Protein AF-A0A269PQ69-F1 (afdb_monomer)

Secondary structure (DSSP, 8-state):
--PPPPPP-GGGSSSHHHHHHHHHHHHHHHHHHHHHHHHTTSS---------HHHHHHHHHHHHHHHHH-------HHHHHHHHHHHHHHHHHHHHHHHHHHHHHHHHHHHHHHTS---HHHHHHHHHHHHHHHHHHHHHHHHHHHHHHHHHH-TT-HHHHHHHHHHHHHHHHHHHHHHHHHHHHHHHHHHHHHHHTTT--HHHHHHHHHHHHHHHHHHHHHHHHHHHHHHHHHHH--

Mean predicted aligned error: 15.69 Å

pLDDT: mean 78.54, std 18.92, range [30.86, 96.62]

Radius of gyration: 33.3 Å; Cα contacts (8 Å, |Δi|>4): 89; chains: 1; bounding box: 89×24×99 Å

Nearest PDB structures (foldseek):
  2d1l-assembly1_A  TM=3.174E-01  e=6.047E+00  Mus musculus
  4mh6-assembly1_A  TM=3.328E-01  e=7.448E+00  Vibrio parahaemolyticus RIMD 2210633
  4nqi-assembly2_C  TM=1.964E-01  e=2.627E+00  Dictyostelium discoideum
  1i4d-assembly1_A  TM=2.313E-01  e=6.711E+00  Homo sapiens
  4wpe-assembly1_A-2  TM=2.572E-01  e=5.740E+00  Saccharomyces cerevisiae S288C

Foldseek 3Di:
DDDDDDDDDPPPPPPVVVVVVVVVVVVVVVVVVVVVVVVVPPDDDDDDDDPPPVVVVVVVVVVVVVVVPPPQPCPPLVVLLVVLVVLLVVLVVVLVVLVVVLVVLVVCLVCCVPPPVHDPLVNVLSVVVSVLSVVLSVVSCVLSVVLVVVCVPCVPCSLVSSLSVLVSLLVNLVSVLVSLVVCVVSLLVSLVVVCVVVVHDSVVVVVVVVVVSVVVNVVSVVVNVVSVVSNVVSVVSD

Structure (mmCIF, N/CA/C/O backbone):
data_AF-A0A269PQ69-F1
#
_entry.id   AF-A0A269PQ69-F1
#
loop_
_atom_site.group_PDB
_atom_site.id
_atom_site.type_symbol
_atom_site.label_atom_id
_atom_site.label_alt_id
_atom_site.label_comp_id
_atom_site.label_asym_id
_atom_site.label_entity_id
_atom_site.label_seq_id
_atom_site.pdbx_PDB_ins_code
_atom_site.Cartn_x
_atom_site.Cartn_y
_atom_site.Cartn_z
_atom_site.occupancy
_atom_site.B_iso_or_equiv
_atom_site.auth_seq_id
_atom_site.auth_comp_id
_atom_site.auth_asym_id
_atom_site.auth_atom_id
_atom_site.pdbx_PDB_model_num
ATOM 1 N N . MET A 1 1 ? 42.158 1.061 56.093 1.00 40.25 1 MET A N 1
ATOM 2 C CA . MET A 1 1 ? 41.401 2.327 56.124 1.00 40.25 1 MET A CA 1
ATOM 3 C C . MET A 1 1 ? 40.531 2.408 54.889 1.00 40.25 1 MET A C 1
ATOM 5 O O . MET A 1 1 ? 41.051 2.628 53.804 1.00 40.25 1 MET A O 1
ATOM 9 N N . ASN A 1 2 ? 39.247 2.119 55.094 1.00 38.69 2 ASN A N 1
ATOM 10 C CA . ASN A 1 2 ? 38.057 2.791 54.561 1.00 38.69 2 ASN A CA 1
ATOM 11 C C . ASN A 1 2 ? 36.980 1.755 54.258 1.00 38.69 2 ASN A C 1
ATOM 13 O O . ASN A 1 2 ? 36.945 1.138 53.198 1.00 38.69 2 ASN A O 1
ATOM 17 N N . GLU A 1 3 ? 36.148 1.563 55.277 1.00 40.69 3 GLU A N 1
ATOM 18 C CA . GLU A 1 3 ? 34.862 0.891 55.211 1.00 40.69 3 GLU A CA 1
ATOM 19 C C . GLU A 1 3 ? 33.934 1.671 54.270 1.00 40.69 3 GLU A C 1
ATOM 21 O O . GLU A 1 3 ? 33.872 2.901 54.321 1.00 40.69 3 GLU A O 1
ATOM 26 N N . LEU A 1 4 ? 33.223 0.951 53.404 1.00 49.38 4 LEU A N 1
ATOM 27 C CA . LEU A 1 4 ? 32.087 1.472 52.648 1.00 49.38 4 LEU A CA 1
ATOM 28 C C . LEU A 1 4 ? 30.799 1.092 53.402 1.00 49.38 4 LEU A C 1
ATOM 30 O O . LEU A 1 4 ? 30.686 -0.058 53.835 1.00 49.38 4 LEU A O 1
ATOM 34 N N . PRO A 1 5 ? 29.841 2.019 53.577 1.00 51.00 5 PRO A N 1
ATOM 35 C CA . PRO A 1 5 ? 28.616 1.773 54.335 1.00 51.00 5 PRO A CA 1
ATOM 36 C C . PRO A 1 5 ? 27.612 0.910 53.544 1.00 51.00 5 PRO A C 1
ATOM 38 O O . PRO A 1 5 ? 27.645 0.912 52.309 1.00 51.00 5 PRO A O 1
ATOM 41 N N . PRO A 1 6 ? 26.699 0.184 54.219 1.00 47.03 6 PRO A N 1
ATOM 42 C CA . PRO A 1 6 ? 25.707 -0.647 53.546 1.00 47.03 6 PRO A CA 1
ATOM 43 C C . PRO A 1 6 ? 24.592 0.191 52.899 1.00 47.03 6 PRO A C 1
ATOM 45 O O . PRO A 1 6 ? 24.133 1.188 53.459 1.00 47.03 6 PRO A O 1
ATOM 48 N N . LEU A 1 7 ? 24.150 -0.256 51.718 1.00 43.69 7 LEU A N 1
ATOM 49 C CA . LEU A 1 7 ? 22.958 0.230 51.022 1.00 43.69 7 LEU A CA 1
ATOM 50 C C . LEU A 1 7 ? 21.715 -0.034 51.885 1.00 43.69 7 LEU A C 1
ATOM 52 O O . LEU A 1 7 ? 21.468 -1.169 52.291 1.00 43.69 7 LEU A O 1
ATOM 56 N N . ASN A 1 8 ? 20.950 1.024 52.138 1.00 39.78 8 ASN A N 1
ATOM 57 C CA . ASN A 1 8 ? 19.674 0.984 52.836 1.00 39.78 8 ASN A CA 1
ATOM 58 C C . ASN A 1 8 ? 18.592 0.365 51.929 1.00 39.78 8 ASN A C 1
ATOM 60 O O . ASN A 1 8 ? 18.579 0.585 50.719 1.00 39.78 8 ASN A O 1
ATOM 64 N N . ASP A 1 9 ? 17.725 -0.437 52.536 1.00 44.25 9 ASP A N 1
ATOM 65 C CA . ASP A 1 9 ? 16.713 -1.289 51.911 1.00 44.25 9 ASP A CA 1
ATOM 66 C C . ASP A 1 9 ? 15.405 -0.496 51.705 1.00 44.25 9 ASP A C 1
ATOM 68 O O . ASP A 1 9 ? 14.668 -0.234 52.656 1.00 44.25 9 ASP A O 1
ATOM 72 N N . ASP A 1 10 ? 15.113 -0.090 50.464 1.00 44.75 10 ASP A N 1
ATOM 73 C CA . ASP A 1 10 ? 13.915 0.692 50.097 1.00 44.75 10 ASP A CA 1
ATOM 74 C C . ASP A 1 10 ? 12.628 -0.161 49.968 1.00 44.75 10 ASP A C 1
ATOM 76 O O . ASP A 1 10 ? 11.599 0.311 49.477 1.00 44.75 10 ASP A O 1
ATOM 80 N N . SER A 1 11 ? 12.615 -1.415 50.437 1.00 45.31 11 SER A N 1
ATOM 81 C CA . SER A 1 11 ? 11.439 -2.297 50.315 1.00 45.31 11 SER A CA 1
ATOM 82 C C . SER A 1 11 ? 10.294 -2.019 51.307 1.00 45.31 11 SER A C 1
ATOM 84 O O . SER A 1 11 ? 9.240 -2.642 51.207 1.00 45.31 11 SER A O 1
ATOM 86 N N . LYS A 1 12 ? 10.428 -1.046 52.224 1.00 44.53 12 LYS A N 1
ATOM 87 C CA . LYS A 1 12 ? 9.394 -0.724 53.236 1.00 44.53 12 LYS A CA 1
ATOM 88 C C . LYS A 1 12 ? 8.469 0.457 52.910 1.00 44.53 12 LYS A C 1
ATOM 90 O O . LYS A 1 12 ? 7.546 0.722 53.673 1.00 44.53 12 LYS A O 1
ATOM 95 N N . ALA A 1 13 ? 8.659 1.156 51.790 1.00 43.03 13 ALA A N 1
ATOM 96 C CA . ALA A 1 13 ? 7.831 2.323 51.448 1.00 43.03 13 ALA A CA 1
ATOM 97 C C . ALA A 1 13 ? 6.567 1.995 50.621 1.00 43.03 13 ALA A C 1
ATOM 99 O O . ALA A 1 13 ? 5.677 2.836 50.509 1.00 43.03 13 ALA A O 1
ATOM 100 N N . SER A 1 14 ? 6.460 0.789 50.049 1.00 43.38 14 SER A N 1
ATOM 101 C CA . SER A 1 14 ? 5.334 0.422 49.171 1.00 43.38 14 SER A CA 1
ATOM 102 C C . SER A 1 14 ? 4.100 -0.114 49.909 1.00 43.38 14 SER A C 1
ATOM 104 O O . SER A 1 14 ? 3.024 -0.142 49.313 1.00 43.38 14 SER A O 1
ATOM 106 N N . ASP A 1 15 ? 4.226 -0.535 51.169 1.00 46.47 15 ASP A N 1
ATOM 107 C CA . ASP A 1 15 ? 3.120 -1.163 51.913 1.00 46.47 15 ASP A CA 1
ATOM 108 C C . ASP A 1 15 ? 2.199 -0.111 52.569 1.00 46.47 15 ASP A C 1
ATOM 110 O O . ASP A 1 15 ? 0.973 -0.172 52.470 1.00 46.47 15 ASP A O 1
ATOM 114 N N . ASN A 1 16 ? 2.784 0.980 53.079 1.00 46.28 16 ASN A N 1
ATOM 115 C CA . ASN A 1 16 ? 2.047 2.059 53.750 1.00 46.28 16 ASN A CA 1
ATOM 116 C C . ASN A 1 16 ? 1.090 2.842 52.834 1.00 46.28 16 ASN A C 1
ATOM 118 O O . ASN A 1 16 ? 0.141 3.453 53.320 1.00 46.28 16 ASN A O 1
ATOM 122 N N . SER A 1 17 ? 1.300 2.855 51.512 1.00 49.59 17 SER A N 1
ATOM 123 C CA . SER A 1 17 ? 0.409 3.591 50.598 1.00 49.59 17 SER A CA 1
ATOM 124 C C . SER A 1 17 ? -0.934 2.885 50.377 1.00 49.59 17 SER A C 1
ATOM 126 O O . SER A 1 17 ? -1.907 3.543 49.992 1.00 49.59 17 SER A O 1
ATOM 128 N N . SER A 1 18 ? -0.984 1.570 50.594 1.00 50.38 18 SER A N 1
ATOM 129 C CA . SER A 1 18 ? -2.195 0.753 50.476 1.00 50.38 18 SER A CA 1
ATOM 130 C C . SER A 1 18 ? -3.045 0.862 51.742 1.00 50.38 18 SER A C 1
ATOM 132 O O . SER A 1 18 ? -4.260 1.032 51.645 1.00 50.38 18 SER A O 1
ATOM 134 N N . GLU A 1 19 ? -2.401 0.866 52.914 1.00 53.50 19 GLU A N 1
ATOM 135 C CA . GLU A 1 19 ? -3.064 1.087 54.204 1.00 53.50 19 GLU A CA 1
ATOM 136 C C . GLU A 1 19 ? -3.612 2.514 54.333 1.00 53.50 19 GLU A C 1
ATOM 138 O O . GLU A 1 19 ? -4.781 2.676 54.669 1.00 53.50 19 GLU A O 1
ATOM 143 N N . LEU A 1 20 ? -2.860 3.540 53.909 1.00 51.69 20 LEU A N 1
ATOM 144 C CA . LEU A 1 20 ? -3.343 4.931 53.883 1.00 51.69 20 LEU A CA 1
ATOM 145 C C . LEU A 1 20 ? -4.561 5.134 52.967 1.00 51.69 20 LEU A C 1
ATOM 147 O O . LEU A 1 20 ? -5.418 5.969 53.248 1.00 51.69 20 LEU A O 1
ATOM 151 N N . LYS A 1 21 ? -4.668 4.374 51.867 1.00 51.97 21 LYS A N 1
ATOM 152 C CA . LYS A 1 21 ? -5.862 4.396 51.003 1.00 51.97 21 LYS A CA 1
ATOM 153 C C . LYS A 1 21 ? -7.045 3.657 51.623 1.00 51.97 21 LYS A C 1
ATOM 155 O O . LYS A 1 21 ? -8.177 4.081 51.404 1.00 51.97 21 LYS A O 1
ATOM 160 N N . LEU A 1 22 ? -6.808 2.581 52.374 1.00 49.44 22 LEU A N 1
ATOM 161 C CA . LEU A 1 22 ? -7.863 1.880 53.110 1.00 49.44 22 LEU A CA 1
ATOM 162 C C . LEU A 1 22 ? -8.404 2.737 54.263 1.00 49.44 22 LEU A C 1
ATOM 164 O O . LEU A 1 22 ? -9.615 2.798 54.456 1.00 49.44 22 LEU A O 1
ATOM 168 N N . GLU A 1 23 ? -7.523 3.438 54.974 1.00 52.06 23 GLU A N 1
ATOM 169 C CA . GLU A 1 23 ? -7.862 4.287 56.119 1.00 52.06 23 GLU A CA 1
ATOM 170 C C . GLU A 1 23 ? -8.559 5.592 55.696 1.00 52.06 23 GLU A C 1
ATOM 172 O O . GLU A 1 23 ? -9.422 6.082 56.412 1.00 52.06 23 GLU A O 1
ATOM 177 N N . LEU A 1 24 ? -8.289 6.114 54.489 1.00 51.88 24 LEU A N 1
ATOM 178 C CA . LEU A 1 24 ? -9.034 7.246 53.908 1.00 51.88 24 LEU A CA 1
ATOM 179 C C . LEU A 1 24 ? -10.422 6.863 53.360 1.00 51.88 24 LEU A C 1
ATOM 181 O O . LEU A 1 24 ? -11.295 7.722 53.286 1.00 51.88 24 LEU A O 1
ATOM 185 N N . LEU A 1 25 ? -10.651 5.594 53.000 1.00 49.53 25 LEU A N 1
ATOM 186 C CA . LEU A 1 25 ? -11.944 5.105 52.489 1.00 49.53 25 LEU A CA 1
ATOM 187 C C . LEU A 1 25 ? -12.914 4.654 53.598 1.00 49.53 25 LEU A C 1
ATOM 189 O O . LEU A 1 25 ? -14.124 4.601 53.370 1.00 49.53 25 LEU A O 1
ATOM 193 N N . GLN A 1 26 ? -12.409 4.328 54.791 1.00 51.59 26 GLN A N 1
ATOM 194 C CA . GLN A 1 26 ? -13.222 3.959 55.956 1.00 51.59 26 GLN A CA 1
ATOM 195 C C . GLN A 1 26 ? -14.102 5.098 56.514 1.00 51.59 26 GLN A C 1
ATOM 197 O O . GLN A 1 26 ? -15.301 4.860 56.671 1.00 51.59 26 GLN A O 1
ATOM 202 N N . PRO A 1 27 ? -13.607 6.333 56.746 1.00 51.72 27 PRO A N 1
ATOM 203 C CA . PRO A 1 27 ? -14.426 7.403 57.318 1.00 51.72 27 PRO A CA 1
ATOM 204 C C . PRO A 1 27 ? -15.512 7.895 56.353 1.00 51.72 27 PRO A C 1
ATOM 206 O O . PRO A 1 27 ? -16.520 8.448 56.789 1.00 51.72 27 PRO A O 1
ATOM 209 N N . GLU A 1 28 ? -15.332 7.692 55.043 1.00 51.00 28 GLU A N 1
ATOM 210 C CA . GLU A 1 28 ? -16.334 8.047 54.036 1.00 51.00 28 GLU A CA 1
ATOM 211 C C . GLU A 1 28 ? -17.463 7.007 53.967 1.00 51.00 28 GLU A C 1
ATOM 213 O O . GLU A 1 28 ? -18.628 7.394 53.920 1.00 51.00 28 GLU A O 1
ATOM 218 N N . ARG A 1 29 ? -17.163 5.701 54.088 1.00 51.66 29 ARG A N 1
ATOM 219 C CA . ARG A 1 29 ? -18.204 4.665 54.261 1.00 51.66 29 ARG A CA 1
ATOM 220 C C . ARG A 1 29 ? -18.999 4.842 55.551 1.00 51.66 29 ARG A C 1
ATOM 222 O O . ARG A 1 29 ? -20.218 4.725 55.521 1.00 51.66 29 ARG A O 1
ATOM 229 N N . GLU A 1 30 ? -18.320 5.127 56.660 1.00 51.09 30 GLU A N 1
ATOM 230 C CA . GLU A 1 30 ? -18.972 5.263 57.965 1.00 51.09 30 GLU A CA 1
ATOM 231 C C . GLU A 1 30 ? -19.896 6.492 58.006 1.00 51.09 30 GLU A C 1
ATOM 233 O O . GLU A 1 30 ? -21.011 6.406 58.518 1.00 51.09 30 GLU A O 1
ATOM 238 N N . LYS A 1 31 ? -19.500 7.606 57.365 1.00 49.91 31 LYS A N 1
ATOM 239 C CA . LYS A 1 31 ? -20.369 8.783 57.199 1.00 49.91 31 LYS A CA 1
ATOM 240 C C . LYS A 1 31 ? -21.614 8.493 56.369 1.00 49.91 31 LYS A C 1
ATOM 242 O O . LYS A 1 31 ? -22.707 8.899 56.761 1.00 49.91 31 LYS A O 1
ATOM 247 N N . ILE A 1 32 ? -21.453 7.781 55.254 1.00 53.56 32 ILE A N 1
ATOM 248 C CA . ILE A 1 32 ? -22.564 7.414 54.373 1.00 53.56 32 ILE A CA 1
ATOM 249 C C . ILE A 1 32 ? -23.577 6.540 55.134 1.00 53.56 32 ILE A C 1
ATOM 251 O O . ILE A 1 32 ? -24.770 6.840 55.107 1.00 53.56 32 ILE A O 1
ATOM 255 N N . ASP A 1 33 ? -23.119 5.539 55.895 1.00 49.19 33 ASP A N 1
ATOM 256 C CA . ASP A 1 33 ? -24.003 4.689 56.708 1.00 49.19 33 ASP A CA 1
ATOM 257 C C . ASP A 1 33 ? -24.718 5.474 57.825 1.00 49.19 33 ASP A C 1
ATOM 259 O O . ASP A 1 33 ? -25.904 5.245 58.083 1.00 49.19 33 ASP A O 1
ATOM 263 N N . THR A 1 34 ? -24.050 6.448 58.461 1.00 52.47 34 THR A N 1
ATOM 264 C CA . THR A 1 34 ? -24.684 7.282 59.499 1.00 52.47 34 THR A CA 1
ATOM 265 C C . THR A 1 34 ? -25.734 8.252 58.959 1.00 52.47 34 THR A C 1
ATOM 267 O O . THR A 1 34 ? -26.755 8.449 59.621 1.00 52.47 34 THR A O 1
ATOM 270 N N . ASP A 1 35 ? -25.543 8.815 57.763 1.00 49.69 35 ASP A N 1
ATOM 271 C CA . ASP A 1 35 ? -26.527 9.718 57.156 1.00 49.69 35 ASP A CA 1
ATOM 272 C C . ASP A 1 35 ? -27.772 8.951 56.677 1.00 49.69 35 ASP A C 1
ATOM 274 O O . ASP A 1 35 ? -28.895 9.404 56.910 1.00 49.69 35 ASP A O 1
ATOM 278 N N . PHE A 1 36 ? -27.618 7.737 56.129 1.00 50.59 36 PHE A N 1
ATOM 279 C CA . PHE A 1 36 ? -28.756 6.870 55.781 1.00 50.59 36 PHE A CA 1
ATOM 280 C C . PHE A 1 36 ? -29.566 6.421 57.011 1.00 50.59 36 PHE A C 1
ATOM 282 O O . PHE 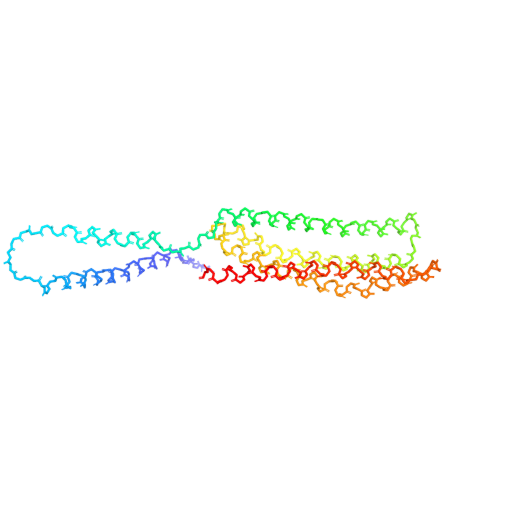A 1 36 ? -30.798 6.369 56.960 1.00 50.59 36 PHE A O 1
ATOM 289 N N . LEU A 1 37 ? -28.904 6.155 58.142 1.00 49.06 37 LEU A N 1
ATOM 290 C CA . LEU A 1 37 ? -29.566 5.808 59.407 1.00 49.06 37 LEU A CA 1
ATOM 291 C C . LEU A 1 37 ? -30.294 6.992 60.063 1.00 49.06 37 LEU A C 1
ATOM 293 O O . LEU A 1 37 ? -31.260 6.778 60.801 1.00 49.06 37 LEU A O 1
ATOM 297 N N . ASN A 1 38 ? -29.861 8.231 59.812 1.00 43.69 38 ASN A N 1
ATOM 298 C CA . ASN A 1 38 ? -30.450 9.420 60.431 1.00 43.69 38 ASN A CA 1
ATOM 299 C C . ASN A 1 38 ? -31.691 9.931 59.673 1.00 43.69 38 ASN A C 1
ATOM 301 O O . ASN A 1 38 ? -32.633 10.416 60.301 1.00 43.69 38 ASN A O 1
ATOM 305 N N . ILE A 1 39 ? -31.752 9.735 58.348 1.00 46.69 39 ILE A N 1
ATOM 306 C CA . ILE A 1 39 ? -32.919 10.104 57.521 1.00 46.69 39 ILE A CA 1
ATOM 307 C C . ILE A 1 39 ? -34.161 9.273 57.904 1.00 46.69 39 ILE A C 1
ATOM 309 O O . ILE A 1 39 ? -35.268 9.807 57.961 1.00 46.69 39 ILE A O 1
ATOM 313 N N . ASN A 1 40 ? -33.989 8.000 58.276 1.00 43.31 40 ASN A N 1
ATOM 314 C CA . ASN A 1 40 ? -35.099 7.129 58.688 1.00 43.31 40 ASN A CA 1
ATOM 315 C C . ASN A 1 40 ? -35.576 7.341 60.137 1.00 43.31 40 ASN A C 1
ATOM 317 O O . ASN A 1 40 ? -36.594 6.778 60.535 1.00 43.31 40 ASN A O 1
ATOM 321 N N . LYS A 1 41 ? -34.880 8.151 60.945 1.00 42.81 41 LYS A N 1
ATOM 322 C CA . LYS A 1 41 ? -35.212 8.339 62.369 1.00 42.81 41 LYS A CA 1
ATOM 323 C C . LYS A 1 41 ? -36.204 9.470 62.649 1.00 42.81 41 LYS A C 1
ATOM 325 O O . LYS A 1 41 ? -36.670 9.583 63.779 1.00 42.81 41 LYS A O 1
ATOM 330 N N . THR A 1 42 ? -36.546 10.307 61.664 1.00 37.12 42 THR A N 1
ATOM 331 C CA . THR A 1 42 ? -37.429 11.478 61.880 1.00 37.12 42 THR A CA 1
ATOM 332 C C . THR A 1 42 ? -38.910 11.228 61.561 1.00 37.12 42 THR A C 1
ATOM 334 O O . THR A 1 42 ? -39.719 12.149 61.639 1.00 37.12 42 THR A O 1
ATOM 337 N N . GLN A 1 43 ? -39.324 9.992 61.282 1.00 48.78 43 GLN A N 1
ATOM 338 C CA . GLN A 1 43 ? -40.745 9.639 61.256 1.00 48.78 43 GLN A CA 1
ATOM 339 C C . GLN A 1 43 ? -40.968 8.299 61.947 1.00 48.78 43 GLN A C 1
ATOM 341 O O . GLN A 1 43 ? -40.713 7.257 61.354 1.00 48.78 43 GLN A O 1
ATOM 346 N N . SER A 1 44 ? -41.434 8.341 63.201 1.00 32.59 44 SER A N 1
ATOM 347 C CA . SER A 1 44 ? -42.576 7.557 63.721 1.00 32.59 44 SER A CA 1
ATOM 348 C C . SER A 1 44 ? -42.573 7.533 65.256 1.00 32.59 44 SER A C 1
ATOM 350 O O . SER A 1 44 ? -41.648 7.018 65.881 1.00 32.59 44 SER A O 1
ATOM 352 N N . GLN A 1 45 ? -43.639 8.060 65.867 1.00 30.86 45 GLN A N 1
ATOM 353 C CA . GLN A 1 45 ? -44.114 7.587 67.174 1.00 30.86 45 GLN A CA 1
ATOM 354 C C . GLN A 1 45 ? -44.942 6.293 66.981 1.00 30.86 45 GLN A C 1
ATOM 356 O O . GLN A 1 45 ? -45.339 5.996 65.855 1.00 30.86 45 GLN A O 1
ATOM 361 N N . PRO A 1 46 ? -45.143 5.490 68.042 1.00 50.72 46 PRO A N 1
ATOM 362 C CA . PRO A 1 46 ? -45.116 4.032 67.968 1.00 50.72 46 PRO A CA 1
ATOM 363 C C . PRO A 1 46 ? -46.502 3.409 67.765 1.00 50.72 46 PRO A C 1
ATOM 365 O O . PRO A 1 46 ? -47.465 3.873 68.369 1.00 50.72 46 PRO A O 1
ATOM 368 N N . ASN A 1 47 ? -46.579 2.333 66.970 1.00 36.28 47 ASN A N 1
ATOM 369 C CA . ASN A 1 47 ? -47.265 1.069 67.289 1.00 36.28 47 ASN A CA 1
ATOM 370 C C . ASN A 1 47 ? -47.236 0.098 66.084 1.00 36.28 47 ASN A C 1
ATOM 372 O O . ASN A 1 47 ? -47.509 0.493 64.958 1.00 36.28 47 ASN A O 1
ATOM 376 N N . GLU A 1 48 ? -46.962 -1.174 66.398 1.00 35.34 48 GLU A N 1
ATOM 377 C CA . GLU A 1 48 ? -47.063 -2.409 65.587 1.00 35.34 48 GLU A CA 1
ATOM 378 C C . GLU A 1 48 ? -46.010 -2.724 64.495 1.00 35.34 48 GLU A C 1
ATOM 380 O O . GLU A 1 48 ? -45.543 -1.841 63.775 1.00 35.34 48 GLU A O 1
ATOM 385 N N . PRO A 1 49 ? -45.607 -4.014 64.361 1.00 45.00 49 PRO A N 1
ATOM 386 C CA . PRO A 1 49 ? -44.570 -4.442 63.435 1.00 45.00 49 PRO A CA 1
ATOM 387 C C . PRO A 1 49 ? -45.185 -4.675 62.054 1.00 45.00 49 PRO A C 1
ATOM 389 O O . PRO A 1 49 ? -45.540 -5.794 61.688 1.00 45.00 49 PRO A O 1
ATOM 392 N N . VAL A 1 50 ? -45.309 -3.612 61.264 1.00 43.00 50 VAL A N 1
ATOM 393 C CA . VAL A 1 50 ? -45.525 -3.769 59.826 1.00 43.00 50 VAL A CA 1
ATOM 394 C C . VAL A 1 50 ? -44.171 -4.090 59.211 1.00 43.00 50 VAL A C 1
ATOM 396 O O . VAL A 1 50 ? -43.288 -3.237 59.116 1.00 43.00 50 VAL A O 1
ATOM 399 N N . ILE A 1 51 ? -43.997 -5.355 58.840 1.00 53.88 51 ILE A N 1
ATOM 400 C CA . ILE A 1 51 ? -42.907 -5.822 57.989 1.00 53.88 51 ILE A CA 1
ATOM 401 C C . ILE A 1 51 ? -43.029 -5.059 56.659 1.00 53.88 51 ILE A C 1
ATOM 403 O O . ILE A 1 51 ? -43.773 -5.448 55.764 1.00 53.88 51 ILE A O 1
ATOM 407 N N . ASN A 1 52 ? -42.330 -3.928 56.547 1.00 52.75 52 ASN A N 1
ATOM 408 C CA . ASN A 1 52 ? -42.177 -3.150 55.315 1.00 52.75 52 ASN A CA 1
ATOM 409 C C . ASN A 1 52 ? -41.129 -3.808 54.386 1.00 52.75 52 ASN A C 1
ATOM 411 O O . ASN A 1 52 ? -40.242 -3.140 53.868 1.00 52.75 52 ASN A O 1
ATOM 415 N N . GLU A 1 53 ? -41.218 -5.124 54.178 1.00 56.97 53 GLU A N 1
ATOM 416 C CA . GLU A 1 53 ? -40.492 -5.829 53.110 1.00 56.97 53 GLU A CA 1
ATOM 417 C C . GLU A 1 53 ? -40.952 -5.451 51.684 1.00 56.97 53 GLU A C 1
ATOM 419 O O . GLU A 1 53 ? -40.077 -5.299 50.829 1.00 56.97 53 GLU A O 1
ATOM 424 N N . PRO A 1 54 ? -42.249 -5.195 51.377 1.00 59.59 54 PRO A N 1
ATOM 425 C CA . PRO A 1 54 ? -42.662 -5.015 49.981 1.00 59.59 54 PRO A CA 1
ATOM 426 C C . PRO A 1 54 ? -42.109 -3.733 49.344 1.00 59.59 54 PRO A C 1
ATOM 428 O O . PRO A 1 54 ? -41.852 -3.708 48.146 1.00 59.59 54 PRO A O 1
ATOM 431 N N . VAL A 1 55 ? -41.872 -2.680 50.136 1.00 62.88 55 VAL A N 1
ATOM 432 C CA . VAL A 1 55 ? -41.355 -1.396 49.629 1.00 62.88 55 VAL A CA 1
ATOM 433 C C . VAL A 1 55 ? -39.900 -1.526 49.177 1.00 62.88 55 VAL A C 1
ATOM 435 O O . VAL A 1 55 ? -39.526 -0.958 48.154 1.00 62.88 55 VAL A O 1
ATOM 438 N N . ILE A 1 56 ? -39.088 -2.297 49.908 1.00 72.00 56 ILE A N 1
ATOM 439 C CA . ILE A 1 56 ? -37.683 -2.543 49.560 1.00 72.00 56 ILE A CA 1
ATOM 440 C C . ILE A 1 56 ? -37.610 -3.412 48.302 1.00 72.00 56 ILE A C 1
ATOM 442 O O . ILE A 1 56 ? -36.857 -3.088 47.383 1.00 72.00 56 ILE A O 1
ATOM 446 N N . ASP A 1 57 ? -38.437 -4.453 48.218 1.00 78.50 57 ASP A N 1
ATOM 447 C CA . ASP A 1 57 ? -38.488 -5.335 47.052 1.00 78.50 57 ASP A CA 1
ATOM 448 C C . ASP A 1 57 ? -38.960 -4.606 45.790 1.00 78.50 57 ASP A C 1
ATOM 450 O O . ASP A 1 57 ? -38.360 -4.779 44.731 1.00 78.50 57 ASP A O 1
ATOM 454 N N . GLU A 1 58 ? -39.966 -3.733 45.881 1.00 81.00 58 GLU A N 1
ATOM 455 C CA . GLU A 1 58 ? -40.415 -2.911 44.751 1.00 81.00 58 GLU A CA 1
ATOM 456 C C . GLU A 1 58 ? -39.347 -1.906 44.300 1.00 81.00 58 GLU A C 1
ATOM 458 O O . GLU A 1 58 ? -39.141 -1.711 43.098 1.00 81.00 58 GLU A O 1
ATOM 463 N N . GLN A 1 59 ? -38.610 -1.303 45.238 1.00 82.69 59 GLN A N 1
ATOM 464 C CA . GLN A 1 59 ? -37.517 -0.387 44.913 1.00 82.69 59 GLN A CA 1
ATOM 465 C C . GLN A 1 59 ? -36.356 -1.113 44.232 1.00 82.69 59 GLN A C 1
ATOM 467 O O . GLN A 1 59 ? -35.875 -0.651 43.195 1.00 82.69 59 GLN A O 1
ATOM 472 N N . TRP A 1 60 ? -35.942 -2.271 44.751 1.00 82.62 60 TRP A N 1
ATOM 473 C CA . TRP A 1 60 ? -34.941 -3.115 44.102 1.00 82.62 60 TRP A CA 1
ATOM 474 C C . TRP A 1 60 ? -35.419 -3.612 42.747 1.00 82.62 60 TRP A C 1
ATOM 476 O O . TRP A 1 60 ? -34.650 -3.555 41.793 1.00 82.62 60 TRP A O 1
ATOM 486 N N . LEU A 1 61 ? -36.677 -4.035 42.615 1.00 86.75 61 LEU A N 1
ATOM 487 C CA . LEU A 1 61 ? -37.243 -4.457 41.337 1.00 86.75 61 LEU A CA 1
ATOM 488 C C . LEU A 1 61 ? -37.200 -3.309 40.327 1.00 86.75 61 LEU A C 1
ATOM 490 O O . LEU A 1 61 ? -36.740 -3.514 39.210 1.00 86.75 61 LEU A O 1
ATOM 494 N N . SER A 1 62 ? -37.591 -2.095 40.731 1.00 82.94 62 SER A N 1
ATOM 495 C CA . SER A 1 62 ? -37.542 -0.908 39.873 1.00 82.94 62 SER A CA 1
ATOM 496 C C . SER A 1 62 ? -36.113 -0.556 39.461 1.00 82.94 62 SER A C 1
ATOM 498 O O . SE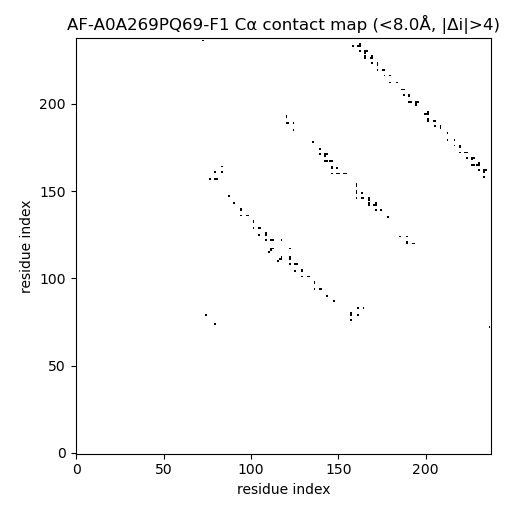R A 1 62 ? -35.867 -0.350 38.279 1.00 82.94 62 SER A O 1
ATOM 500 N N . LEU A 1 63 ? -35.147 -0.599 40.385 1.00 84.75 63 LEU A N 1
ATOM 501 C CA . LEU A 1 63 ? -33.729 -0.374 40.099 1.00 84.75 63 LEU A CA 1
ATOM 502 C C . LEU A 1 63 ? -33.154 -1.458 39.191 1.00 84.75 63 LEU A C 1
ATOM 504 O O . LEU A 1 63 ? -32.358 -1.151 38.313 1.00 84.75 63 LEU A O 1
ATOM 508 N N . THR A 1 64 ? -33.554 -2.716 39.375 1.00 84.31 64 THR A N 1
ATOM 509 C CA . THR A 1 64 ? -33.098 -3.841 38.549 1.00 84.31 64 THR A CA 1
ATOM 510 C C . THR A 1 64 ? -33.704 -3.756 37.153 1.00 84.31 64 THR A C 1
ATOM 512 O O . THR A 1 64 ? -33.007 -3.985 36.170 1.00 84.31 64 THR A O 1
ATOM 515 N N . GLN A 1 65 ? -34.978 -3.377 37.057 1.00 83.12 65 GLN A N 1
ATOM 516 C CA . GLN A 1 65 ? -35.674 -3.115 35.804 1.00 83.12 65 GLN A CA 1
ATOM 517 C C . GLN A 1 65 ? -35.032 -1.935 35.075 1.00 83.12 65 GLN A C 1
ATOM 519 O O . GLN A 1 65 ? -34.842 -2.022 33.871 1.00 83.12 65 GLN A O 1
ATOM 524 N N . ASP A 1 66 ? -34.648 -0.877 35.794 1.00 82.81 66 ASP A N 1
ATOM 525 C CA . ASP A 1 66 ? -33.984 0.306 35.240 1.00 82.81 66 ASP A CA 1
ATOM 526 C C . ASP A 1 66 ? -32.541 -0.005 34.810 1.00 82.81 66 ASP A C 1
ATOM 528 O O . ASP A 1 66 ? -32.096 0.375 33.731 1.00 82.81 66 ASP A O 1
ATOM 532 N N . TRP A 1 67 ? -31.832 -0.831 35.586 1.00 78.00 67 TRP A N 1
ATOM 533 C CA . TRP A 1 67 ? -30.543 -1.417 35.209 1.00 78.00 67 TRP A CA 1
ATOM 534 C C . TRP A 1 67 ? -30.636 -2.325 33.976 1.00 78.00 67 TRP A C 1
ATOM 536 O O . TRP A 1 67 ? -29.709 -2.369 33.166 1.00 78.00 67 TRP A O 1
ATOM 546 N N . GLN A 1 68 ? -31.733 -3.068 33.824 1.00 74.38 68 GLN A N 1
ATOM 547 C CA . GLN A 1 68 ? -31.980 -3.939 32.672 1.00 74.38 68 GLN A CA 1
ATOM 548 C C . GLN A 1 68 ? -32.518 -3.180 31.453 1.00 74.38 68 GLN A C 1
ATOM 550 O O . GLN A 1 68 ? -32.287 -3.623 30.326 1.00 74.38 68 GLN A O 1
ATOM 555 N N . SER A 1 69 ? -33.219 -2.065 31.667 1.00 71.00 69 SER A N 1
ATOM 556 C CA . SER A 1 69 ? -33.838 -1.241 30.629 1.00 71.00 69 SER A CA 1
ATOM 557 C C . SER A 1 69 ? -32.885 -0.203 30.054 1.00 71.00 69 SER A C 1
ATOM 559 O O . SER A 1 69 ? -33.209 0.366 29.008 1.00 71.00 69 SER A O 1
ATOM 561 N N . GLN A 1 70 ? -31.723 0.026 30.688 1.00 59.19 70 GLN A N 1
ATOM 562 C CA . GLN A 1 70 ? -30.719 0.931 30.144 1.00 59.19 70 GLN A CA 1
ATOM 563 C C . GLN A 1 70 ? -30.458 0.560 28.682 1.00 59.19 70 GLN A C 1
ATOM 565 O O . GLN A 1 70 ? -30.011 -0.560 28.403 1.00 59.19 70 GLN A O 1
ATOM 570 N N . PRO A 1 71 ? -30.716 1.478 27.734 1.00 52.25 71 PRO A N 1
ATOM 571 C CA . PRO A 1 71 ? -30.399 1.267 26.339 1.00 52.25 71 PRO A CA 1
ATOM 572 C C . PRO A 1 71 ? -28.885 1.403 26.191 1.00 52.25 71 PRO A C 1
ATOM 574 O O . PRO A 1 71 ? -28.372 2.385 25.667 1.00 52.25 71 PRO A O 1
ATOM 577 N N . TYR A 1 72 ? -28.135 0.424 26.687 1.00 51.53 72 TYR A N 1
ATOM 578 C CA . TYR A 1 72 ? -26.758 0.283 26.280 1.00 51.53 72 TYR A CA 1
ATOM 579 C C . TYR A 1 72 ? -26.810 -0.167 24.815 1.00 51.53 72 TYR A C 1
ATOM 581 O O . TYR A 1 72 ? -27.379 -1.198 24.447 1.00 51.53 72 TYR A O 1
ATOM 589 N N . GLU A 1 73 ? -26.236 0.629 23.928 1.00 54.31 73 GLU A N 1
ATOM 590 C CA . GLU A 1 73 ? -25.872 0.140 22.611 1.00 54.31 73 GLU A CA 1
ATOM 591 C C . GLU A 1 73 ? -24.781 -0.915 22.877 1.00 54.31 73 GLU A C 1
ATOM 593 O O . GLU A 1 73 ? -23.615 -0.564 23.045 1.00 54.31 73 GLU A O 1
ATOM 598 N N . LYS A 1 74 ? -25.126 -2.213 23.043 1.00 55.19 74 LYS A N 1
ATOM 599 C CA . LYS A 1 74 ? -24.086 -3.263 23.056 1.00 55.19 74 LYS A CA 1
ATOM 600 C C . LYS A 1 74 ? -23.511 -3.270 21.665 1.00 55.19 74 LYS A C 1
ATOM 602 O O . LYS A 1 74 ? -23.964 -4.017 20.799 1.00 55.19 74 LYS A O 1
ATOM 607 N N . THR A 1 75 ? -22.484 -2.469 21.449 1.00 60.22 75 THR A N 1
ATOM 608 C CA . THR A 1 75 ? -21.555 -2.709 20.367 1.00 60.22 75 THR A CA 1
ATOM 609 C C . THR A 1 75 ? -21.084 -4.138 20.575 1.00 60.22 75 THR A C 1
ATOM 611 O O . THR A 1 75 ? -20.461 -4.437 21.592 1.00 60.22 75 THR A O 1
ATOM 614 N N . ASP A 1 76 ? -21.493 -5.050 19.688 1.00 74.25 76 ASP A N 1
ATOM 615 C CA . ASP A 1 76 ? -21.240 -6.479 19.853 1.00 74.25 76 ASP A CA 1
ATOM 616 C C . ASP A 1 76 ? -19.725 -6.690 19.963 1.00 74.25 76 ASP A C 1
ATOM 618 O O . ASP A 1 76 ? -18.986 -6.665 18.977 1.00 74.25 76 ASP A O 1
ATOM 622 N N . ILE A 1 77 ? -19.260 -6.857 21.203 1.00 79.12 77 ILE A N 1
ATOM 623 C CA . ILE A 1 77 ? -17.844 -6.929 21.558 1.00 79.12 77 ILE A CA 1
ATOM 624 C C . ILE A 1 77 ? -17.193 -8.106 20.823 1.00 79.12 77 ILE A C 1
ATOM 626 O O . ILE A 1 77 ? -16.046 -8.016 20.375 1.00 79.12 77 ILE A O 1
ATOM 630 N N . LYS A 1 78 ? -17.942 -9.200 20.628 1.00 80.56 78 LYS A N 1
ATOM 631 C CA . LYS A 1 78 ? -17.471 -10.378 19.894 1.00 80.56 78 LYS A CA 1
ATOM 632 C C . LYS A 1 78 ? -17.341 -10.061 18.405 1.00 80.56 78 LYS A C 1
ATOM 634 O O . LYS A 1 78 ? -16.328 -10.428 17.797 1.00 80.56 78 LYS A O 1
ATOM 639 N N . ALA A 1 79 ? -18.306 -9.351 17.820 1.00 83.12 79 ALA A N 1
ATOM 640 C CA . ALA A 1 79 ? -18.218 -8.897 16.433 1.00 83.12 79 ALA A CA 1
ATOM 641 C C . ALA A 1 79 ? -17.066 -7.905 16.219 1.00 83.12 79 ALA A C 1
ATOM 643 O O . ALA A 1 79 ? -16.286 -8.084 15.279 1.00 83.12 79 ALA A O 1
ATOM 644 N N . LEU A 1 80 ? -16.897 -6.922 17.108 1.00 81.69 80 LEU A N 1
ATOM 645 C CA . LEU A 1 80 ? -15.797 -5.956 17.073 1.00 81.69 80 LEU A CA 1
ATOM 646 C C . LEU A 1 80 ? -14.437 -6.649 17.159 1.00 81.69 80 LEU A C 1
ATOM 648 O O . LEU A 1 80 ? -13.547 -6.375 16.353 1.00 81.69 80 LEU A O 1
ATOM 652 N N . LEU A 1 81 ? -14.276 -7.602 18.077 1.00 84.38 81 LEU A N 1
ATOM 653 C CA . LEU A 1 81 ? -13.039 -8.365 18.220 1.00 84.38 81 LEU A CA 1
ATOM 654 C C . LEU A 1 81 ? -12.745 -9.192 16.962 1.00 84.38 81 LEU A C 1
ATOM 656 O O . LEU A 1 81 ? -11.621 -9.160 16.449 1.00 84.38 81 LEU A O 1
ATOM 660 N N . LYS A 1 82 ? -13.742 -9.902 16.419 1.00 87.88 82 LYS A N 1
ATOM 661 C CA . LYS A 1 82 ? -13.592 -10.678 15.174 1.00 87.88 82 LYS A CA 1
ATOM 662 C C . LYS A 1 82 ? -13.205 -9.774 14.004 1.00 87.88 82 LYS A C 1
ATOM 664 O O . LYS A 1 82 ? -12.316 -10.111 13.218 1.00 87.88 82 LYS A O 1
ATOM 669 N N . GLN A 1 83 ? -13.843 -8.611 13.904 1.00 86.69 83 GLN A N 1
ATOM 670 C CA . GLN A 1 83 ? -13.575 -7.629 12.864 1.00 86.69 83 GLN A CA 1
ATOM 671 C C . GLN A 1 83 ? -12.157 -7.058 12.985 1.00 86.69 83 GLN A C 1
ATOM 673 O O . GLN A 1 83 ? -11.433 -6.997 11.990 1.00 86.69 83 GLN A O 1
ATOM 678 N N . THR A 1 84 ? -11.732 -6.698 14.194 1.00 85.88 84 THR A N 1
ATOM 679 C CA . THR A 1 84 ? -10.388 -6.189 14.486 1.00 85.88 84 THR A CA 1
ATOM 680 C C . THR A 1 84 ? -9.315 -7.225 14.174 1.00 85.88 84 THR A C 1
ATOM 682 O O . THR A 1 84 ? -8.376 -6.917 13.439 1.00 85.88 84 THR A O 1
ATOM 685 N N . LYS A 1 85 ? -9.482 -8.482 14.608 1.00 86.88 85 LYS A N 1
ATOM 686 C CA . LYS A 1 85 ? -8.551 -9.575 14.271 1.00 86.88 85 LYS A CA 1
ATOM 687 C C . LYS A 1 85 ? -8.415 -9.761 12.760 1.00 86.88 85 LYS A C 1
ATOM 689 O O . LYS A 1 85 ? -7.299 -9.818 12.243 1.00 86.88 85 LYS A O 1
ATOM 694 N N . ARG A 1 86 ? -9.536 -9.783 12.028 1.00 89.75 86 ARG A N 1
ATOM 695 C CA . ARG A 1 86 ? -9.527 -9.882 10.559 1.00 89.75 86 ARG A CA 1
ATOM 696 C C . ARG A 1 86 ? -8.785 -8.708 9.918 1.00 89.75 86 ARG A C 1
ATOM 698 O O . ARG A 1 86 ? -7.994 -8.918 9.003 1.00 89.75 86 ARG A O 1
ATOM 705 N N . ARG A 1 87 ? -9.006 -7.483 10.402 1.00 85.94 87 ARG A N 1
ATOM 706 C CA . ARG A 1 87 ? -8.334 -6.269 9.907 1.00 85.94 87 ARG A CA 1
ATOM 707 C C . ARG A 1 87 ? -6.829 -6.302 10.172 1.00 85.94 87 ARG A C 1
ATOM 709 O O . ARG A 1 87 ? -6.062 -5.907 9.300 1.00 85.94 87 ARG A O 1
ATOM 716 N N . ILE A 1 88 ? -6.405 -6.796 11.333 1.00 88.69 88 ILE A N 1
ATOM 717 C CA . ILE A 1 88 ? -4.986 -6.981 11.667 1.00 88.69 88 ILE A CA 1
ATOM 718 C C . ILE A 1 88 ? -4.351 -8.027 10.748 1.00 88.69 88 ILE A C 1
ATOM 720 O O . ILE A 1 88 ? -3.256 -7.802 10.241 1.00 88.69 88 ILE A O 1
ATOM 724 N N . LEU A 1 89 ? -5.037 -9.137 10.471 1.00 89.88 89 LEU A N 1
ATOM 725 C CA . LEU A 1 89 ? -4.538 -10.148 9.537 1.00 89.88 89 LEU A CA 1
ATOM 726 C C . LEU A 1 89 ? -4.382 -9.568 8.127 1.00 89.88 89 LEU A C 1
ATOM 728 O O . LEU A 1 89 ? -3.317 -9.692 7.529 1.00 89.88 89 LEU A O 1
ATOM 732 N N . GLN A 1 90 ? -5.399 -8.860 7.629 1.00 90.31 90 GLN A N 1
ATOM 733 C CA . GLN A 1 90 ? -5.330 -8.165 6.338 1.00 90.31 90 GLN A CA 1
ATOM 734 C C . GLN A 1 90 ? -4.189 -7.139 6.298 1.00 90.31 90 GLN A C 1
ATOM 736 O O . GLN A 1 90 ? -3.491 -7.033 5.296 1.00 90.31 90 GLN A O 1
ATOM 741 N N . ALA A 1 91 ? -3.968 -6.412 7.394 1.00 89.88 91 ALA A N 1
ATOM 742 C CA . ALA A 1 91 ? -2.867 -5.465 7.527 1.00 89.88 91 ALA A CA 1
ATOM 743 C C . ALA A 1 91 ? -1.493 -6.134 7.423 1.00 89.88 91 ALA A C 1
ATOM 745 O O . ALA A 1 91 ? -0.611 -5.611 6.750 1.00 89.88 91 ALA A O 1
ATOM 746 N N . LYS A 1 92 ? -1.318 -7.276 8.097 1.00 91.94 92 LYS A N 1
ATOM 747 C CA . LYS A 1 92 ? -0.080 -8.061 8.065 1.00 91.94 92 LYS A CA 1
ATOM 748 C C . LYS A 1 92 ? 0.180 -8.622 6.671 1.00 91.94 92 LYS A C 1
ATOM 750 O O . LYS A 1 92 ? 1.294 -8.504 6.180 1.00 91.94 92 LYS A O 1
ATOM 755 N N . ALA A 1 93 ? -0.850 -9.176 6.032 1.00 93.19 93 ALA A N 1
ATOM 756 C CA . ALA A 1 93 ? -0.754 -9.695 4.671 1.00 93.19 93 ALA A CA 1
ATOM 757 C C . ALA A 1 93 ? -0.365 -8.597 3.669 1.00 93.19 93 ALA A C 1
ATOM 759 O O . ALA A 1 93 ? 0.516 -8.815 2.845 1.00 93.19 93 ALA A O 1
ATOM 760 N N . LEU A 1 94 ? -0.967 -7.407 3.783 1.00 91.75 94 LEU A N 1
ATOM 761 C CA . LEU A 1 94 ? -0.619 -6.265 2.936 1.00 91.75 94 LEU A CA 1
ATOM 762 C C . LEU A 1 94 ? 0.833 -5.818 3.157 1.00 91.75 94 LEU A C 1
ATOM 764 O O . LEU A 1 94 ? 1.567 -5.657 2.193 1.00 91.75 94 LEU A O 1
ATOM 768 N N . LEU A 1 95 ? 1.275 -5.701 4.415 1.00 93.56 95 LEU A N 1
ATOM 769 C CA . LEU A 1 95 ? 2.656 -5.316 4.723 1.00 93.56 95 LEU A CA 1
ATOM 770 C C . LEU A 1 95 ? 3.674 -6.344 4.204 1.00 93.56 95 LEU A C 1
ATOM 772 O O . LEU A 1 95 ? 4.738 -5.971 3.710 1.00 93.56 95 LEU A O 1
ATOM 776 N N . LEU A 1 96 ? 3.351 -7.637 4.304 1.00 94.81 96 LEU A N 1
ATOM 777 C CA . LEU A 1 96 ? 4.179 -8.707 3.753 1.00 94.81 96 LEU A CA 1
ATOM 778 C C . LEU A 1 96 ? 4.276 -8.588 2.229 1.00 94.81 96 LEU A C 1
ATOM 780 O O . LEU A 1 96 ? 5.375 -8.649 1.687 1.00 94.81 96 LEU A O 1
ATOM 784 N N . PHE A 1 97 ? 3.144 -8.375 1.557 1.00 94.94 97 PHE A N 1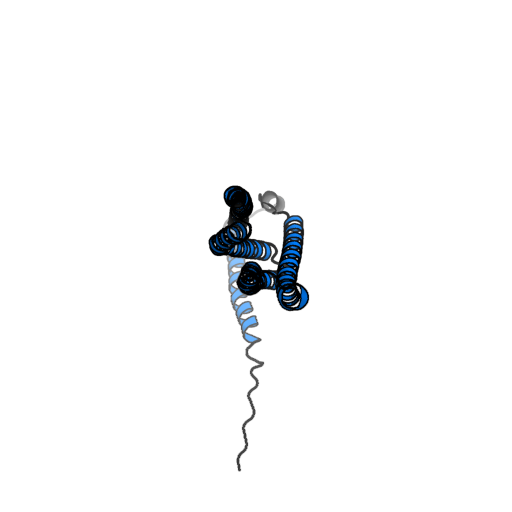
ATOM 785 C CA . PHE A 1 97 ? 3.105 -8.161 0.113 1.00 94.94 97 PHE A CA 1
ATOM 786 C C . PHE A 1 97 ? 3.957 -6.956 -0.305 1.00 94.94 97 PHE A C 1
ATOM 788 O O . PHE A 1 97 ? 4.781 -7.088 -1.207 1.00 94.94 97 PHE A O 1
ATOM 795 N N . ASP A 1 98 ? 3.829 -5.822 0.390 1.00 93.81 98 ASP A N 1
ATOM 796 C CA . ASP A 1 98 ? 4.623 -4.622 0.107 1.00 93.81 98 ASP A CA 1
ATOM 797 C C . ASP A 1 98 ? 6.126 -4.894 0.279 1.00 93.81 98 ASP A C 1
ATOM 799 O O . ASP A 1 98 ? 6.926 -4.526 -0.577 1.00 93.81 98 ASP A O 1
ATOM 803 N N . THR A 1 99 ? 6.509 -5.618 1.337 1.00 94.69 99 THR A N 1
ATOM 804 C CA . THR A 1 99 ? 7.910 -5.985 1.611 1.00 94.69 99 THR A CA 1
ATOM 805 C C . THR A 1 99 ? 8.484 -6.902 0.527 1.00 94.69 99 THR A C 1
ATOM 807 O O . THR A 1 99 ? 9.596 -6.683 0.042 1.00 94.69 99 THR A O 1
ATOM 810 N N . VAL A 1 100 ? 7.725 -7.922 0.115 1.00 96.62 100 VAL A N 1
ATOM 811 C CA . VAL A 1 100 ? 8.116 -8.831 -0.973 1.00 96.62 100 VAL A CA 1
ATOM 812 C C . VAL A 1 100 ? 8.217 -8.070 -2.293 1.00 96.62 100 VAL A C 1
ATOM 814 O O . VAL A 1 100 ? 9.163 -8.286 -3.048 1.00 96.62 100 VAL A O 1
ATOM 817 N N . SER A 1 101 ? 7.297 -7.140 -2.555 1.00 94.94 101 SER A N 1
ATOM 818 C CA . SER A 1 101 ? 7.343 -6.290 -3.744 1.00 94.94 101 SER A CA 1
ATOM 819 C C . SER A 1 101 ? 8.598 -5.417 -3.768 1.00 94.94 101 SER A C 1
ATOM 821 O O . SER A 1 101 ? 9.223 -5.298 -4.820 1.00 94.94 101 SER A O 1
ATOM 823 N N . THR A 1 102 ? 9.010 -4.837 -2.635 1.00 95.50 102 THR A N 1
ATOM 824 C CA . THR A 1 102 ? 10.275 -4.089 -2.553 1.00 95.50 102 THR A CA 1
ATOM 825 C C . THR A 1 102 ? 11.458 -4.983 -2.911 1.00 95.50 102 THR A C 1
ATOM 827 O O . THR A 1 102 ? 12.284 -4.603 -3.738 1.00 95.50 102 THR A O 1
ATOM 830 N N . LEU A 1 103 ? 11.524 -6.194 -2.349 1.00 96.25 103 LEU A N 1
ATOM 831 C CA . LEU A 1 103 ? 12.601 -7.141 -2.642 1.00 96.25 103 LEU A CA 1
ATOM 832 C C . LEU A 1 103 ? 12.619 -7.547 -4.124 1.00 96.25 103 LEU A C 1
ATOM 834 O O . LEU A 1 103 ? 13.682 -7.602 -4.739 1.00 96.25 103 LEU A O 1
ATOM 838 N N . ALA A 1 104 ? 11.445 -7.771 -4.716 1.00 96.31 104 ALA A N 1
ATOM 839 C CA . ALA A 1 104 ? 11.312 -8.093 -6.131 1.00 96.31 104 ALA A CA 1
ATOM 840 C C . ALA A 1 104 ? 11.836 -6.967 -7.037 1.00 96.31 104 ALA A C 1
ATOM 842 O O . ALA A 1 104 ? 12.476 -7.260 -8.045 1.00 96.31 104 ALA A O 1
ATOM 843 N N . ILE A 1 105 ? 11.641 -5.692 -6.667 1.00 95.50 105 ILE A N 1
ATOM 844 C CA . ILE A 1 105 ? 12.220 -4.552 -7.400 1.00 95.50 105 ILE A CA 1
ATOM 845 C C . ILE A 1 105 ? 13.752 -4.627 -7.386 1.00 95.50 105 ILE A C 1
ATOM 847 O O . ILE A 1 105 ? 14.374 -4.473 -8.434 1.00 95.50 105 ILE A O 1
ATOM 851 N N . PHE A 1 106 ? 14.370 -4.924 -6.238 1.00 94.00 106 PHE A N 1
ATOM 852 C CA . PHE A 1 106 ? 15.827 -5.080 -6.149 1.00 94.00 106 PHE A CA 1
ATOM 853 C C . PHE A 1 106 ? 16.348 -6.219 -7.024 1.00 94.00 106 PHE A C 1
ATOM 855 O O . PHE A 1 106 ? 17.307 -6.034 -7.775 1.00 94.00 106 PHE A O 1
ATOM 862 N N . VAL A 1 107 ? 15.689 -7.378 -6.978 1.00 94.38 107 VAL A N 1
ATOM 863 C CA . VAL A 1 107 ? 16.039 -8.521 -7.833 1.00 94.38 107 VAL A CA 1
ATOM 864 C C . VAL A 1 107 ? 15.884 -8.162 -9.313 1.00 94.38 107 VAL A C 1
ATOM 866 O O . VAL A 1 107 ? 16.765 -8.479 -10.108 1.00 94.38 107 VAL A O 1
ATOM 869 N N . ALA A 1 108 ? 14.818 -7.450 -9.686 1.00 94.12 108 ALA A N 1
ATOM 870 C CA . ALA A 1 108 ? 14.584 -7.011 -11.058 1.00 94.12 108 ALA A CA 1
ATOM 871 C C . ALA A 1 108 ? 15.652 -6.023 -11.556 1.00 94.12 108 ALA A C 1
ATOM 873 O O . ALA A 1 108 ? 16.058 -6.115 -12.711 1.00 94.12 108 ALA A O 1
ATOM 874 N N . ILE A 1 109 ? 16.154 -5.123 -10.701 1.00 93.38 109 ILE A N 1
ATOM 875 C CA . ILE A 1 109 ? 17.268 -4.224 -11.049 1.00 93.38 109 ILE A CA 1
ATOM 876 C C . ILE A 1 109 ? 18.538 -5.031 -11.335 1.00 93.38 109 ILE A C 1
ATOM 878 O O . ILE A 1 109 ? 19.169 -4.820 -12.369 1.00 93.38 109 ILE A O 1
ATOM 882 N N . LEU A 1 110 ? 18.900 -5.966 -10.448 1.00 92.81 110 LEU A N 1
ATOM 883 C CA . LEU A 1 110 ? 20.091 -6.803 -10.625 1.00 92.81 110 LEU A CA 1
ATOM 884 C C . LEU A 1 110 ? 19.980 -7.656 -11.891 1.00 92.81 110 LEU A C 1
ATOM 886 O O . LEU A 1 110 ? 20.893 -7.673 -12.714 1.00 92.81 110 LEU A O 1
ATOM 890 N N . TYR A 1 111 ? 18.837 -8.314 -12.080 1.00 94.06 111 TYR A N 1
ATOM 891 C CA . TYR A 1 111 ? 18.583 -9.129 -13.260 1.00 94.06 111 TYR A CA 1
ATOM 892 C C . TYR A 1 111 ? 18.634 -8.296 -14.550 1.00 94.06 111 TYR A C 1
ATOM 894 O O . TYR A 1 111 ? 19.335 -8.648 -15.500 1.00 94.06 111 TYR A O 1
ATOM 902 N N . GLY A 1 112 ? 17.954 -7.146 -14.537 1.00 91.50 112 GLY A N 1
ATOM 903 C CA . GLY A 1 112 ? 17.889 -6.193 -15.638 1.00 91.50 112 GLY A CA 1
ATOM 904 C C . GLY A 1 112 ? 19.253 -5.652 -16.063 1.00 91.50 112 GLY A C 1
ATOM 905 O O . GLY A 1 112 ? 19.497 -5.486 -17.260 1.00 91.50 112 GLY A O 1
ATOM 906 N N . TYR A 1 113 ? 20.131 -5.398 -15.088 1.00 90.62 113 TYR A N 1
ATOM 907 C CA . TYR A 1 113 ? 21.472 -4.861 -15.306 1.00 90.62 113 TYR A CA 1
ATOM 908 C C . TYR A 1 113 ? 22.460 -5.921 -15.809 1.00 90.62 113 TYR A C 1
ATOM 910 O O . TYR A 1 113 ? 23.188 -5.660 -16.763 1.00 90.62 113 TYR A O 1
ATOM 918 N N . PHE A 1 114 ? 22.478 -7.115 -15.204 1.00 90.25 114 PHE A N 1
ATOM 919 C CA . PHE A 1 114 ? 23.494 -8.131 -15.503 1.00 90.25 114 PHE A CA 1
ATOM 920 C C . PHE A 1 114 ? 23.155 -9.044 -16.685 1.00 90.25 114 PHE A C 1
ATOM 922 O O . PHE A 1 114 ? 24.063 -9.429 -17.416 1.00 90.25 114 PHE A O 1
ATOM 929 N N . PHE A 1 115 ? 21.885 -9.414 -16.882 1.00 88.00 115 PHE A N 1
ATOM 930 C CA . PHE A 1 115 ? 21.530 -10.487 -17.823 1.00 88.00 115 PHE A CA 1
ATOM 931 C C . PHE A 1 115 ? 20.866 -9.995 -19.106 1.00 88.00 115 PHE A C 1
ATOM 933 O O . PHE A 1 115 ? 21.071 -10.579 -20.165 1.00 88.00 115 PHE A O 1
ATOM 940 N N . THR A 1 116 ? 20.053 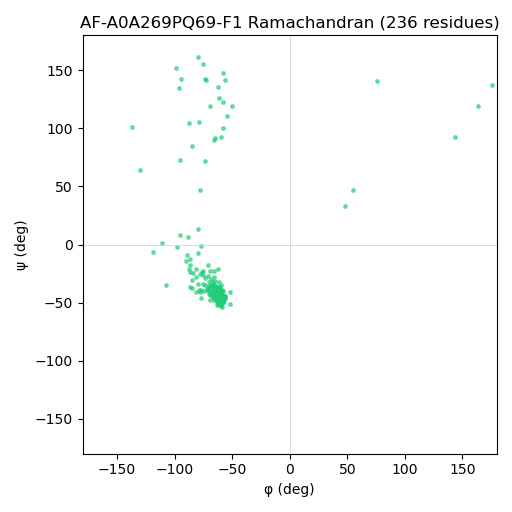-8.945 -19.025 1.00 83.50 116 THR A N 1
ATOM 941 C CA . THR A 1 116 ? 19.144 -8.573 -20.122 1.00 83.50 116 THR A CA 1
ATOM 942 C C . THR A 1 116 ? 19.399 -7.195 -20.719 1.00 83.50 116 THR A C 1
ATOM 944 O O . THR A 1 116 ? 18.737 -6.844 -21.692 1.00 83.50 116 THR A O 1
ATOM 947 N N . GLY A 1 117 ? 20.310 -6.400 -20.146 1.00 83.75 117 GLY A N 1
ATOM 948 C CA . GLY A 1 117 ? 20.650 -5.070 -20.660 1.00 83.75 117 GLY A CA 1
ATOM 949 C C . GLY A 1 117 ? 19.432 -4.154 -20.800 1.00 83.75 117 GLY A C 1
ATOM 950 O O . GLY A 1 117 ? 19.226 -3.547 -21.851 1.00 83.75 117 GLY A O 1
ATOM 951 N N . TRP A 1 118 ? 18.577 -4.095 -19.774 1.00 87.81 118 TRP A N 1
ATOM 952 C CA . TRP A 1 118 ? 17.360 -3.282 -19.830 1.00 87.81 118 TRP A CA 1
ATOM 953 C C . TRP A 1 118 ? 17.662 -1.803 -20.101 1.00 87.81 118 TRP A C 1
ATOM 955 O O . TRP A 1 118 ? 18.678 -1.260 -19.668 1.00 87.81 118 TRP A O 1
ATOM 965 N N . GLY A 1 119 ? 16.743 -1.138 -20.809 1.00 86.88 119 GLY A N 1
ATOM 966 C CA . GLY A 1 119 ? 16.887 0.271 -21.169 1.00 86.88 119 GLY A CA 1
ATOM 967 C C . GLY A 1 119 ? 17.100 1.168 -19.945 1.00 86.88 119 GLY A C 1
ATOM 968 O O . GLY A 1 119 ? 16.471 0.975 -18.901 1.00 86.88 119 GLY A O 1
ATOM 969 N N . LYS A 1 120 ? 17.962 2.184 -20.092 1.00 90.75 120 LYS A N 1
ATOM 970 C CA . LYS A 1 120 ? 18.360 3.099 -19.004 1.00 90.75 120 LYS A CA 1
ATOM 971 C C . LYS A 1 120 ? 17.157 3.710 -18.279 1.00 90.75 120 LYS A C 1
ATOM 973 O O . LYS A 1 120 ? 17.150 3.764 -17.055 1.00 90.75 120 LYS A O 1
ATOM 978 N N . THR A 1 121 ? 16.115 4.092 -19.015 1.00 92.31 121 THR A N 1
ATOM 979 C CA . THR A 1 121 ? 14.873 4.647 -18.452 1.00 92.31 121 THR A CA 1
ATOM 980 C C . THR A 1 121 ? 14.175 3.688 -17.500 1.00 92.31 121 THR A C 1
ATOM 982 O O . THR A 1 121 ? 13.732 4.105 -16.431 1.00 92.31 121 THR A O 1
ATOM 985 N N . LEU A 1 122 ? 14.102 2.400 -17.850 1.00 92.31 122 LEU A N 1
ATOM 986 C CA . LEU A 1 122 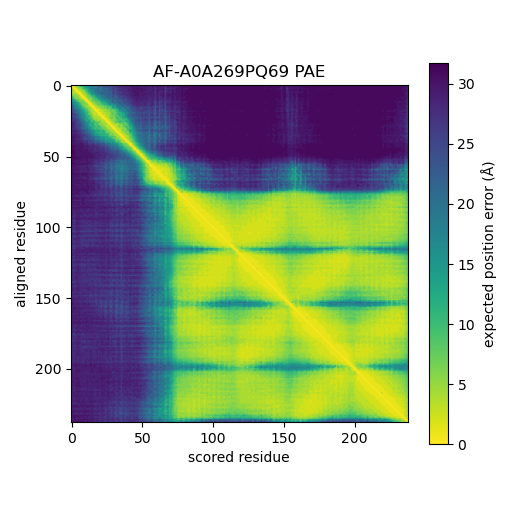? 13.488 1.389 -16.994 1.00 92.31 122 LEU A CA 1
ATOM 987 C C . LEU A 1 122 ? 14.300 1.201 -15.710 1.00 92.31 122 LEU A C 1
ATOM 989 O O . LEU A 1 122 ? 13.725 1.191 -14.627 1.00 92.31 122 LEU A O 1
ATOM 993 N N . LEU A 1 123 ? 15.628 1.129 -15.815 1.00 93.06 123 LEU A N 1
ATOM 994 C CA . LEU A 1 123 ? 16.509 0.989 -14.652 1.00 93.06 123 LEU A CA 1
ATOM 995 C C . LEU A 1 123 ? 16.445 2.206 -13.718 1.00 93.06 123 LEU A C 1
ATOM 997 O O . LEU A 1 123 ? 16.354 2.030 -12.505 1.00 93.06 123 LEU A O 1
ATOM 1001 N N . ILE A 1 124 ? 16.426 3.429 -14.260 1.00 93.25 124 ILE A N 1
ATOM 1002 C CA . ILE A 1 124 ? 16.272 4.661 -13.466 1.00 93.25 124 ILE A CA 1
ATOM 1003 C C . ILE A 1 124 ? 14.915 4.669 -12.755 1.00 93.25 124 ILE A C 1
ATOM 1005 O O . ILE A 1 124 ? 14.842 4.961 -11.561 1.00 93.25 124 ILE A O 1
ATOM 1009 N N . PHE A 1 125 ? 13.843 4.301 -13.460 1.00 94.38 125 PHE A N 1
ATOM 1010 C CA . PHE A 1 125 ? 12.510 4.218 -12.871 1.00 94.38 125 PHE A CA 1
ATOM 1011 C C . PHE A 1 125 ? 12.434 3.172 -11.752 1.00 94.38 125 PHE A C 1
ATOM 1013 O O . PHE A 1 125 ? 11.910 3.467 -10.675 1.00 94.38 125 PHE A O 1
ATOM 1020 N N . LEU A 1 126 ? 12.996 1.975 -11.958 1.00 94.81 126 LEU A N 1
ATOM 1021 C CA . LEU A 1 126 ? 13.081 0.949 -10.914 1.00 94.81 126 LEU A CA 1
ATOM 1022 C C . LEU A 1 126 ? 13.940 1.412 -9.730 1.00 94.81 126 LEU A C 1
ATOM 1024 O O . LEU A 1 126 ? 13.574 1.160 -8.588 1.00 94.81 126 LEU A O 1
ATOM 1028 N N . GLY A 1 127 ? 15.040 2.128 -9.973 1.00 93.88 127 GLY A N 1
ATOM 1029 C CA . GLY A 1 127 ? 15.892 2.669 -8.914 1.00 93.88 127 GLY A CA 1
ATOM 1030 C C . GLY A 1 127 ? 15.158 3.676 -8.026 1.00 93.88 127 GLY A C 1
ATOM 1031 O O . GLY A 1 127 ? 15.122 3.519 -6.804 1.00 93.88 127 GLY A O 1
ATOM 1032 N N . ILE A 1 128 ? 14.508 4.676 -8.632 1.00 94.50 128 ILE A N 1
ATOM 1033 C CA . ILE A 1 128 ? 13.742 5.690 -7.888 1.00 94.50 128 ILE A CA 1
ATOM 1034 C 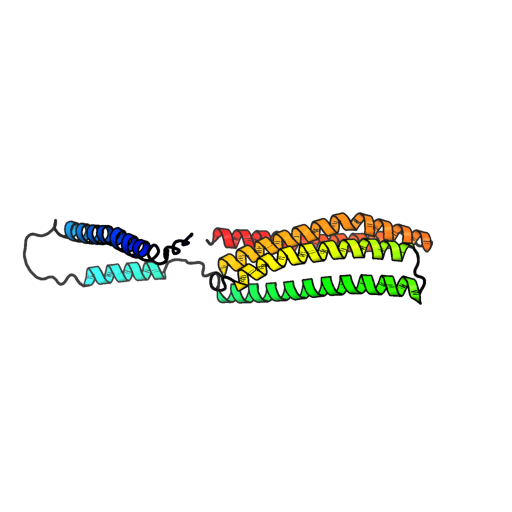C . ILE A 1 128 ? 12.551 5.042 -7.169 1.00 94.50 128 ILE A C 1
ATOM 1036 O O . ILE A 1 128 ? 12.319 5.313 -5.989 1.00 94.50 128 ILE A O 1
ATOM 1040 N N . SER A 1 129 ? 11.806 4.161 -7.846 1.00 93.25 129 SER A N 1
ATOM 1041 C CA . SER A 1 129 ? 10.664 3.468 -7.234 1.00 93.25 129 SER A CA 1
ATOM 1042 C C . SER A 1 129 ? 11.082 2.498 -6.126 1.00 93.25 129 SER A C 1
ATOM 1044 O O . SER A 1 129 ? 10.379 2.403 -5.123 1.00 93.25 129 SER A O 1
ATOM 1046 N N . GLY A 1 130 ? 12.243 1.848 -6.234 1.00 94.19 130 GLY A N 1
ATOM 1047 C CA . GLY A 1 130 ? 12.823 1.008 -5.186 1.00 94.19 130 GLY A CA 1
ATOM 1048 C C . GLY A 1 130 ? 13.188 1.804 -3.932 1.00 94.19 130 GLY A C 1
ATOM 1049 O O . GLY A 1 130 ? 12.793 1.426 -2.829 1.00 94.19 130 GLY A O 1
ATOM 1050 N N . LEU A 1 131 ? 13.852 2.955 -4.090 1.00 94.50 131 LEU A N 1
ATOM 1051 C CA . LEU A 1 131 ? 14.156 3.864 -2.975 1.00 94.50 131 LEU A CA 1
ATOM 1052 C C . LEU A 1 131 ? 12.880 4.375 -2.292 1.00 94.50 131 LEU A C 1
ATOM 1054 O O . LEU A 1 131 ? 12.757 4.326 -1.066 1.00 94.50 131 LEU A O 1
ATOM 1058 N N . MET A 1 132 ? 11.900 4.806 -3.088 1.00 93.44 132 MET A N 1
ATOM 1059 C CA . MET A 1 132 ? 10.588 5.224 -2.588 1.00 93.44 132 MET A CA 1
ATOM 1060 C C . MET A 1 132 ? 9.857 4.089 -1.861 1.00 93.44 132 MET A C 1
ATOM 1062 O O . MET A 1 132 ? 9.245 4.318 -0.818 1.00 93.44 132 MET A O 1
ATOM 1066 N N . SER A 1 133 ? 9.939 2.864 -2.387 1.00 94.81 133 SER A N 1
ATOM 1067 C CA . SER A 1 133 ? 9.315 1.673 -1.811 1.00 94.81 133 SER A CA 1
ATOM 1068 C C . SER A 1 133 ? 9.902 1.331 -0.440 1.00 94.81 133 SER A C 1
ATOM 1070 O O . SER A 1 133 ? 9.137 1.081 0.489 1.00 94.81 133 SER A O 1
ATOM 1072 N N . ILE A 1 134 ? 11.226 1.426 -0.254 1.00 95.19 134 ILE A N 1
ATOM 1073 C CA . ILE A 1 134 ? 11.853 1.229 1.066 1.00 95.19 134 ILE A CA 1
ATOM 1074 C C . ILE A 1 134 ? 11.303 2.231 2.084 1.00 95.19 134 ILE A C 1
ATOM 1076 O O . ILE A 1 134 ? 10.869 1.842 3.173 1.00 95.19 134 ILE A O 1
ATOM 1080 N N . GLY A 1 135 ? 11.297 3.521 1.729 1.00 94.56 135 GLY A N 1
ATOM 1081 C CA . GLY A 1 135 ? 10.775 4.573 2.602 1.00 94.56 135 GLY A CA 1
ATOM 1082 C C . GLY A 1 135 ? 9.302 4.347 2.951 1.00 94.56 135 GLY A C 1
ATOM 1083 O O . GLY A 1 135 ? 8.906 4.473 4.113 1.00 94.56 135 GLY A O 1
ATOM 1084 N N . TYR A 1 136 ? 8.500 3.941 1.964 1.00 94.31 136 TYR A N 1
ATOM 1085 C CA . TYR A 1 136 ? 7.097 3.589 2.157 1.00 94.31 136 TYR A CA 1
ATOM 1086 C C . TYR A 1 136 ? 6.920 2.417 3.130 1.00 94.31 136 TYR A C 1
ATOM 1088 O O . TYR A 1 136 ? 6.183 2.560 4.106 1.00 94.31 136 TYR A O 1
ATOM 1096 N N . VAL A 1 137 ? 7.610 1.290 2.913 1.00 95.19 137 VAL A N 1
ATOM 1097 C CA . VAL A 1 137 ? 7.500 0.094 3.767 1.00 95.19 137 VAL A CA 1
ATOM 1098 C C . VAL A 1 137 ? 7.925 0.405 5.197 1.00 95.19 137 VAL A C 1
ATOM 1100 O O . VAL A 1 137 ? 7.230 0.009 6.131 1.00 95.19 137 VAL A O 1
ATOM 1103 N N . TYR A 1 138 ? 8.998 1.176 5.392 1.00 95.38 138 TYR A N 1
ATOM 1104 C CA . TYR A 1 138 ? 9.436 1.594 6.724 1.00 95.38 138 TYR A CA 1
ATOM 1105 C C . TYR A 1 138 ? 8.351 2.392 7.468 1.00 95.38 138 TYR A C 1
ATOM 1107 O O . TYR A 1 138 ? 7.996 2.068 8.606 1.00 95.38 138 TYR A O 1
ATOM 1115 N N . LEU A 1 139 ? 7.777 3.415 6.823 1.00 94.62 139 LEU A N 1
ATOM 1116 C CA . LEU A 1 139 ? 6.724 4.238 7.427 1.00 94.62 139 LEU A CA 1
ATOM 1117 C C . LEU A 1 139 ? 5.431 3.441 7.649 1.00 94.62 139 LEU A C 1
ATOM 1119 O O . LEU A 1 139 ? 4.799 3.565 8.702 1.00 94.62 139 LEU A O 1
ATOM 1123 N N . ALA A 1 140 ? 5.055 2.595 6.689 1.00 93.19 140 ALA A N 1
ATOM 1124 C CA . ALA A 1 140 ? 3.900 1.714 6.784 1.00 93.19 140 ALA A CA 1
ATOM 1125 C C . ALA A 1 140 ? 4.039 0.738 7.959 1.00 93.19 140 ALA A C 1
ATOM 1127 O O . ALA A 1 140 ? 3.131 0.644 8.790 1.00 93.19 140 ALA A O 1
ATOM 1128 N N . ALA A 1 141 ? 5.188 0.070 8.076 1.00 93.44 141 ALA A N 1
ATOM 1129 C CA . ALA A 1 141 ? 5.500 -0.836 9.173 1.00 93.44 141 ALA A CA 1
ATOM 1130 C C . ALA A 1 141 ? 5.437 -0.108 10.520 1.00 93.44 141 ALA A C 1
ATOM 1132 O O . ALA A 1 141 ? 4.749 -0.567 11.430 1.00 93.44 141 ALA A O 1
ATOM 1133 N N . LYS A 1 142 ? 6.060 1.074 10.631 1.00 93.44 142 LYS A N 1
ATOM 1134 C CA . LYS A 1 142 ? 6.047 1.887 11.857 1.00 93.44 142 LYS A CA 1
ATOM 113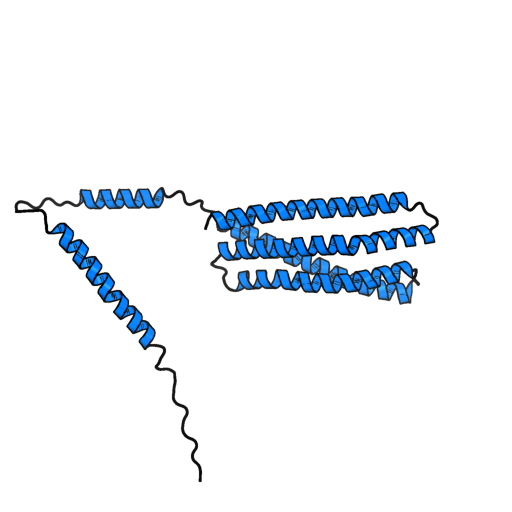5 C C . LYS A 1 142 ? 4.624 2.216 12.327 1.00 93.44 142 LYS A C 1
ATOM 1137 O O . LYS A 1 142 ? 4.315 2.049 13.506 1.00 93.44 142 LYS A O 1
ATOM 1142 N N . ILE A 1 143 ? 3.741 2.643 11.419 1.00 91.38 143 ILE A N 1
ATOM 1143 C CA . ILE A 1 143 ? 2.339 2.971 11.744 1.00 91.38 143 ILE A CA 1
ATOM 1144 C C . ILE A 1 143 ? 1.562 1.728 12.212 1.00 91.38 143 ILE A C 1
ATOM 1146 O O . ILE A 1 143 ? 0.736 1.816 13.126 1.00 91.38 143 ILE A O 1
ATOM 1150 N N . ARG A 1 144 ? 1.805 0.570 11.587 1.00 89.75 144 ARG A N 1
ATOM 1151 C CA . ARG A 1 144 ? 1.086 -0.679 11.881 1.00 89.75 144 ARG A CA 1
ATOM 1152 C C . ARG A 1 144 ? 1.583 -1.351 13.161 1.00 89.75 144 ARG A C 1
ATOM 1154 O O . ARG A 1 144 ? 0.754 -1.795 13.950 1.00 89.75 144 ARG A O 1
ATOM 1161 N N . PHE A 1 145 ? 2.894 -1.365 13.408 1.00 89.62 145 PHE A N 1
ATOM 1162 C CA . PHE A 1 145 ? 3.475 -1.940 14.624 1.00 89.62 145 PHE A CA 1
ATOM 1163 C C . PHE A 1 145 ? 2.990 -1.236 15.889 1.00 89.62 145 PHE A C 1
ATOM 1165 O O . PHE A 1 145 ? 2.670 -1.917 16.859 1.00 89.62 145 PHE A O 1
ATOM 1172 N N . ALA A 1 146 ? 2.852 0.094 15.862 1.00 86.88 146 ALA A N 1
ATOM 1173 C CA . ALA A 1 146 ? 2.290 0.842 16.986 1.00 86.88 146 ALA A CA 1
ATOM 1174 C C . ALA A 1 146 ? 0.886 0.332 17.364 1.00 86.88 146 ALA A C 1
ATOM 1176 O O . ALA A 1 146 ? 0.611 0.076 18.531 1.00 86.88 146 ALA A O 1
ATOM 1177 N N . SER A 1 147 ? 0.025 0.089 16.371 1.00 85.25 147 SER A N 1
ATOM 1178 C CA . SER A 1 147 ? -1.326 -0.442 16.599 1.00 85.25 147 SER A CA 1
ATOM 1179 C C . SER A 1 147 ? -1.328 -1.908 17.046 1.00 85.25 147 SER A C 1
ATOM 1181 O O . SER A 1 147 ? -2.133 -2.295 17.890 1.00 85.25 147 SER A O 1
ATOM 1183 N N . TRP A 1 148 ? -0.427 -2.739 16.514 1.00 88.50 148 TRP A N 1
ATOM 1184 C CA . TRP A 1 148 ? -0.331 -4.148 16.914 1.00 88.50 148 TRP A CA 1
ATOM 1185 C C . TRP A 1 148 ? 0.216 -4.324 18.329 1.00 88.50 148 TRP A C 1
ATOM 1187 O O . TRP A 1 148 ? -0.194 -5.255 19.016 1.00 88.50 148 TRP A O 1
ATOM 1197 N N . LYS A 1 149 ? 1.103 -3.429 18.774 1.00 87.38 149 LYS A N 1
ATOM 1198 C CA . LYS A 1 149 ? 1.616 -3.423 20.145 1.00 87.38 149 LYS A CA 1
ATOM 1199 C C . LYS A 1 149 ? 0.481 -3.210 21.152 1.00 87.38 149 LYS A C 1
ATOM 1201 O O . LYS A 1 149 ? 0.327 -4.026 22.052 1.00 87.38 149 LYS A O 1
ATOM 1206 N N . VAL A 1 150 ? -0.385 -2.222 20.911 1.00 84.56 150 VAL A N 1
ATOM 1207 C CA . VAL A 1 150 ? -1.567 -1.957 21.756 1.00 84.56 150 VAL A CA 1
ATOM 1208 C C . VAL A 1 150 ? -2.498 -3.173 21.837 1.00 84.56 150 VAL A C 1
ATOM 1210 O O . VAL A 1 150 ? -2.992 -3.502 22.912 1.00 84.56 150 VAL A O 1
ATOM 1213 N N . PHE A 1 151 ? -2.704 -3.880 20.719 1.00 82.81 151 PHE A N 1
ATOM 1214 C CA . PHE A 1 151 ? -3.510 -5.107 20.696 1.00 82.81 151 PHE A CA 1
ATOM 1215 C C . PHE A 1 151 ? -2.928 -6.227 21.571 1.00 82.81 151 PHE A C 1
ATOM 1217 O O . PHE A 1 151 ? -3.686 -6.982 22.177 1.00 82.81 151 PHE A O 1
ATOM 1224 N N . ASN A 1 152 ? -1.599 -6.343 21.627 1.00 82.25 152 ASN A N 1
ATOM 1225 C CA . ASN A 1 152 ? -0.921 -7.377 22.405 1.00 82.25 152 ASN A CA 1
ATOM 1226 C C . ASN A 1 152 ? -0.850 -7.039 23.902 1.00 82.25 152 ASN A C 1
ATOM 1228 O O . ASN A 1 152 ? -0.906 -7.951 24.719 1.00 82.25 152 ASN A O 1
ATOM 1232 N N . GLU A 1 153 ? -0.715 -5.759 24.257 1.00 85.12 153 GLU A N 1
ATOM 1233 C CA . GLU A 1 153 ? -0.553 -5.318 25.651 1.00 85.12 153 GLU A CA 1
ATOM 1234 C C . GLU A 1 153 ? -1.871 -5.329 26.435 1.00 85.12 153 GLU A C 1
ATOM 1236 O O . GLU A 1 153 ? -1.880 -5.729 27.594 1.00 85.12 153 GLU A O 1
ATOM 1241 N N . ASN A 1 154 ? -2.989 -4.934 25.813 1.00 78.56 154 ASN A N 1
ATOM 1242 C CA . ASN A 1 154 ? -4.269 -4.759 26.512 1.00 78.56 154 ASN A CA 1
ATOM 1243 C C . ASN A 1 154 ? -5.440 -5.469 25.806 1.00 78.56 154 ASN A C 1
ATOM 1245 O O . ASN A 1 154 ? -6.393 -4.807 25.388 1.00 78.56 154 ASN A O 1
ATOM 1249 N N . PRO A 1 155 ? -5.437 -6.813 25.696 1.00 76.06 155 PRO A N 1
ATOM 1250 C CA . PRO A 1 155 ? -6.451 -7.560 24.941 1.00 76.06 155 PRO A CA 1
ATOM 1251 C C . PRO A 1 155 ? -7.880 -7.403 25.488 1.00 76.06 155 PRO A C 1
ATOM 1253 O O . PRO A 1 155 ? -8.844 -7.622 24.753 1.00 76.06 155 PRO A O 1
ATOM 1256 N N . ASN A 1 156 ? -8.020 -7.006 26.756 1.00 79.06 156 ASN A N 1
ATOM 1257 C CA . ASN A 1 156 ? -9.307 -6.841 27.429 1.00 79.06 156 ASN A CA 1
ATOM 1258 C C . ASN A 1 156 ? -9.986 -5.499 27.098 1.00 79.06 156 ASN A C 1
ATOM 1260 O O . ASN A 1 156 ? -11.207 -5.401 27.196 1.00 79.06 156 ASN A O 1
ATOM 1264 N N . ASN A 1 157 ? -9.235 -4.485 26.645 1.00 83.81 157 ASN A N 1
ATOM 1265 C CA . ASN A 1 157 ? -9.794 -3.185 26.264 1.00 83.81 157 ASN A CA 1
ATOM 1266 C C . ASN A 1 157 ? -10.069 -3.112 24.751 1.00 83.81 157 ASN A C 1
ATOM 1268 O O . ASN A 1 157 ? -9.369 -2.455 23.976 1.00 83.81 157 ASN A O 1
ATOM 1272 N N . ILE A 1 158 ? -11.108 -3.827 24.315 1.00 83.62 158 ILE A N 1
ATOM 1273 C CA . ILE A 1 158 ? -11.441 -4.012 22.892 1.00 83.62 158 ILE A CA 1
ATOM 1274 C C . ILE A 1 158 ? -11.841 -2.690 22.217 1.00 83.62 158 ILE A C 1
ATOM 1276 O O . ILE A 1 158 ? -11.557 -2.502 21.031 1.00 83.62 158 ILE A O 1
ATOM 1280 N N . ILE A 1 159 ? -12.452 -1.762 22.961 1.00 83.94 159 ILE A N 1
ATOM 1281 C CA . ILE A 1 159 ? -12.852 -0.442 22.452 1.00 83.94 159 ILE A CA 1
ATOM 1282 C C . ILE A 1 159 ? -11.613 0.414 22.175 1.00 83.94 159 ILE A C 1
ATOM 1284 O O . ILE A 1 159 ? -11.472 0.935 21.068 1.00 83.94 159 ILE A O 1
ATOM 1288 N N . GLN A 1 160 ? -10.667 0.487 23.118 1.00 86.50 160 GLN A N 1
ATOM 1289 C CA . GLN A 1 160 ? -9.408 1.214 22.918 1.00 86.50 160 GLN A CA 1
ATOM 1290 C C . GLN A 1 160 ? -8.607 0.636 21.747 1.00 86.50 160 GLN A C 1
ATOM 1292 O O . GLN A 1 160 ? -8.119 1.376 20.894 1.00 86.50 160 GLN A O 1
ATOM 1297 N N . ILE A 1 161 ? -8.537 -0.693 21.649 1.00 86.94 161 ILE A N 1
ATOM 1298 C CA . ILE A 1 161 ? -7.917 -1.381 20.513 1.00 86.94 161 ILE A CA 1
ATOM 1299 C C . ILE A 1 161 ? -8.581 -0.975 19.188 1.00 86.94 161 ILE A C 1
ATOM 1301 O O . ILE A 1 161 ? -7.890 -0.728 18.195 1.00 86.94 161 ILE A O 1
ATOM 1305 N N . ALA A 1 162 ? -9.915 -0.943 19.137 1.00 85.88 162 ALA A N 1
ATOM 1306 C CA . ALA A 1 162 ? -10.651 -0.579 17.931 1.00 85.88 162 ALA A CA 1
ATOM 1307 C C . ALA A 1 162 ? -10.414 0.891 17.544 1.00 85.88 162 ALA A C 1
ATOM 1309 O O . ALA A 1 162 ? -10.222 1.186 16.359 1.00 85.88 162 ALA A O 1
ATOM 1310 N N . LEU A 1 163 ? -10.358 1.791 18.530 1.00 88.06 163 LEU A N 1
ATOM 1311 C CA . LEU A 1 163 ? -10.078 3.215 18.348 1.00 88.06 163 LEU A CA 1
ATOM 1312 C C . LEU A 1 163 ? -8.667 3.439 17.790 1.00 88.06 163 LEU A C 1
ATOM 1314 O O . LEU A 1 163 ? -8.510 4.056 16.732 1.00 88.06 163 LEU A O 1
ATOM 1318 N N . GLU A 1 164 ? -7.653 2.853 18.426 1.00 88.81 164 GLU A N 1
ATOM 1319 C CA . GLU A 1 164 ? -6.256 2.908 17.976 1.00 88.81 164 GLU A CA 1
ATOM 1320 C C . GLU A 1 164 ? -6.080 2.272 16.589 1.00 88.81 164 GLU A C 1
ATOM 1322 O O . GLU A 1 164 ? -5.375 2.797 15.721 1.00 88.81 164 GLU A O 1
ATOM 1327 N N . GLY A 1 165 ? -6.792 1.173 16.320 1.00 87.69 165 GLY A N 1
ATOM 1328 C CA . GLY A 1 165 ? -6.842 0.542 15.002 1.00 87.69 165 GLY A CA 1
ATOM 1329 C C . GLY A 1 165 ? -7.422 1.462 13.921 1.00 87.69 165 GLY A C 1
ATOM 1330 O O . GLY A 1 165 ? -6.873 1.552 12.816 1.00 87.69 165 GLY A O 1
ATOM 1331 N N . CYS A 1 166 ? -8.501 2.188 14.225 1.00 89.06 166 CYS A N 1
ATOM 1332 C CA . CYS A 1 166 ? -9.076 3.193 13.330 1.00 89.06 166 CYS A CA 1
ATOM 1333 C C . CYS A 1 166 ? -8.114 4.366 13.101 1.00 89.06 166 CYS A C 1
ATOM 1335 O O . CYS A 1 166 ? -7.893 4.763 11.952 1.00 89.06 166 CYS A O 1
ATOM 1337 N N . GLN A 1 167 ? -7.483 4.882 14.155 1.00 91.44 167 GLN A N 1
ATOM 1338 C CA . GLN A 1 167 ? -6.559 6.011 14.061 1.00 91.44 167 GLN A CA 1
ATOM 1339 C C . GLN A 1 167 ? -5.289 5.649 13.274 1.00 91.44 167 GLN A C 1
ATOM 1341 O O . GLN A 1 167 ? -4.866 6.404 12.391 1.00 91.44 167 GLN A O 1
ATOM 1346 N N . SER A 1 168 ? -4.723 4.462 13.513 1.00 90.62 168 SER A N 1
ATOM 1347 C CA . SER A 1 168 ? -3.618 3.903 12.725 1.00 90.62 168 SER A CA 1
ATOM 1348 C C . SER A 1 168 ? -4.015 3.709 11.259 1.00 90.62 168 SER A C 1
ATOM 1350 O O . SER A 1 168 ? -3.284 4.128 10.359 1.00 90.62 168 SER A O 1
ATOM 1352 N N . SER A 1 169 ? -5.216 3.182 10.985 1.00 90.31 169 SER A N 1
ATOM 1353 C CA . SER A 1 169 ? -5.719 3.046 9.613 1.00 90.31 169 SER A CA 1
ATOM 1354 C C . SER A 1 169 ? -5.858 4.398 8.907 1.00 90.31 169 SER A C 1
ATOM 1356 O O . SER A 1 169 ? -5.556 4.481 7.720 1.00 90.31 169 SER A O 1
ATOM 1358 N N . ILE A 1 170 ? -6.300 5.455 9.595 1.00 92.94 170 ILE A N 1
ATOM 1359 C CA . ILE A 1 170 ? -6.401 6.804 9.016 1.00 92.94 170 ILE A CA 1
ATOM 1360 C C . ILE A 1 170 ? -5.010 7.363 8.707 1.00 92.94 170 ILE A C 1
ATOM 1362 O O . ILE A 1 170 ? -4.798 7.880 7.610 1.00 92.94 170 ILE A O 1
ATOM 1366 N N . LYS A 1 171 ? -4.053 7.233 9.637 1.00 93.94 171 LYS A N 1
ATOM 1367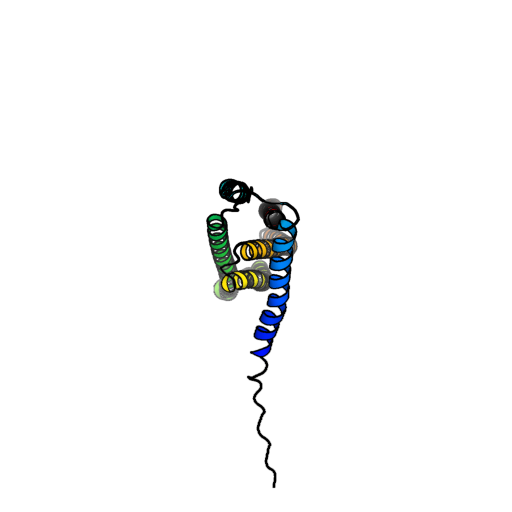 C CA . LYS A 1 171 ? -2.652 7.636 9.418 1.00 93.94 171 LYS A CA 1
ATOM 1368 C C . LYS A 1 171 ? -2.055 6.907 8.209 1.00 93.94 171 LYS A C 1
ATOM 1370 O O . LYS A 1 171 ? -1.465 7.545 7.342 1.00 93.94 171 LYS A O 1
ATOM 1375 N N . PHE A 1 172 ? -2.293 5.601 8.096 1.00 91.94 172 PHE A N 1
ATOM 1376 C CA . PHE A 1 172 ? -1.863 4.798 6.951 1.00 91.94 172 PHE A CA 1
ATOM 1377 C C . PHE A 1 172 ? -2.520 5.245 5.635 1.00 91.94 172 PHE A C 1
ATOM 1379 O O . PHE A 1 172 ? -1.840 5.405 4.629 1.00 91.94 172 PHE A O 1
ATOM 1386 N N . ILE A 1 173 ? -3.829 5.513 5.624 1.00 92.62 173 ILE A N 1
ATOM 1387 C CA . ILE A 1 173 ? -4.528 5.995 4.421 1.00 92.62 173 ILE A CA 1
ATOM 1388 C C . ILE A 1 173 ? -3.997 7.366 3.976 1.00 92.62 173 ILE A C 1
ATOM 1390 O O . ILE A 1 173 ? -3.857 7.614 2.778 1.00 92.62 173 ILE A O 1
ATOM 1394 N N . LYS A 1 174 ? -3.677 8.259 4.921 1.00 93.50 174 LYS A N 1
ATOM 1395 C CA . LYS A 1 174 ? -3.027 9.541 4.614 1.00 93.50 174 LYS A CA 1
ATOM 1396 C C . LYS A 1 174 ? -1.653 9.332 3.977 1.00 93.50 174 LYS A C 1
ATOM 1398 O O . LYS A 1 174 ? -1.370 9.982 2.976 1.00 93.50 174 LYS A O 1
ATOM 1403 N N . LEU A 1 175 ? -0.854 8.399 4.505 1.00 93.19 175 LEU A N 1
ATOM 1404 C CA . LEU A 1 175 ? 0.432 8.021 3.915 1.00 93.19 175 LEU A CA 1
ATOM 1405 C C . LEU A 1 175 ? 0.253 7.536 2.470 1.00 93.19 175 LEU A C 1
ATOM 1407 O O . LEU A 1 175 ? 0.901 8.066 1.579 1.00 93.19 175 LEU A O 1
ATOM 1411 N N . VAL A 1 176 ? -0.683 6.615 2.215 1.00 91.81 176 VAL A N 1
ATOM 1412 C CA . VAL A 1 176 ? -0.968 6.104 0.860 1.00 91.81 176 VAL A CA 1
ATOM 1413 C C . VAL A 1 176 ? -1.346 7.230 -0.105 1.00 91.81 176 VAL A C 1
ATOM 1415 O O . VAL A 1 176 ? -0.814 7.301 -1.209 1.00 91.81 176 VAL A O 1
ATOM 1418 N N . LYS A 1 177 ? -2.229 8.150 0.304 1.00 91.50 177 LYS A N 1
ATOM 1419 C CA . LYS A 1 177 ? -2.608 9.306 -0.528 1.00 91.50 177 LYS A CA 1
ATOM 1420 C C . LYS A 1 177 ? -1.419 10.208 -0.842 1.00 91.50 177 LYS A C 1
ATOM 1422 O O . LYS A 1 177 ? -1.290 10.662 -1.975 1.00 91.50 177 LYS A O 1
ATOM 1427 N N . PHE A 1 178 ? -0.573 10.465 0.152 1.00 91.56 178 PHE A N 1
ATOM 1428 C CA . PHE A 1 178 ? 0.633 11.261 -0.031 1.00 91.56 178 PHE A CA 1
ATOM 1429 C C . PHE A 1 178 ? 1.598 10.584 -1.010 1.00 91.56 178 PHE A C 1
ATOM 1431 O O . PHE A 1 178 ? 2.052 11.221 -1.957 1.00 91.56 178 PHE A O 1
ATOM 1438 N N . THR A 1 179 ? 1.837 9.280 -0.847 1.00 90.81 179 THR A N 1
ATOM 1439 C CA . THR A 1 179 ? 2.668 8.494 -1.764 1.00 90.81 179 THR A CA 1
ATOM 1440 C C . THR A 1 179 ? 2.110 8.517 -3.182 1.00 90.81 179 THR A C 1
ATOM 1442 O O . THR A 1 179 ? 2.883 8.719 -4.112 1.00 90.81 179 THR A O 1
ATOM 1445 N N . PHE A 1 180 ? 0.789 8.397 -3.365 1.00 89.62 180 PHE A N 1
ATOM 1446 C CA . PHE A 1 180 ? 0.180 8.511 -4.691 1.00 89.62 180 PHE A CA 1
ATOM 1447 C C . PHE A 1 180 ? 0.482 9.859 -5.339 1.00 89.62 180 PHE A C 1
ATOM 1449 O O . PHE A 1 180 ? 1.043 9.876 -6.430 1.00 89.62 180 PHE A O 1
ATOM 1456 N N . ILE A 1 181 ? 0.191 10.966 -4.649 1.00 89.88 181 ILE A N 1
ATOM 1457 C CA . ILE A 1 181 ? 0.434 12.323 -5.164 1.00 89.88 181 ILE A CA 1
ATOM 1458 C C . ILE A 1 181 ? 1.907 12.509 -5.539 1.00 89.88 181 ILE A C 1
ATOM 1460 O O . ILE A 1 181 ? 2.206 13.021 -6.614 1.00 89.88 181 ILE A O 1
ATOM 1464 N N . PHE A 1 182 ? 2.820 12.053 -4.680 1.00 90.06 182 PHE A N 1
ATOM 1465 C CA . PHE A 1 182 ? 4.255 12.163 -4.922 1.00 90.06 182 PHE A CA 1
ATOM 1466 C C . PHE A 1 182 ? 4.734 11.270 -6.081 1.00 90.06 182 PHE A C 1
ATOM 1468 O O . PHE A 1 182 ? 5.628 11.651 -6.830 1.00 90.06 182 PHE A O 1
ATOM 1475 N N . SER A 1 183 ? 4.137 10.090 -6.259 1.00 88.81 183 SER A N 1
ATOM 1476 C CA . SER A 1 183 ? 4.508 9.145 -7.320 1.00 88.81 183 SER A CA 1
ATOM 1477 C C . SER A 1 183 ? 3.960 9.515 -8.704 1.00 88.81 183 SER A C 1
ATOM 1479 O O . SER A 1 183 ? 4.565 9.152 -9.709 1.00 88.81 183 SER A O 1
ATOM 1481 N N . THR A 1 184 ? 2.855 10.262 -8.784 1.00 91.00 184 THR A N 1
ATOM 1482 C CA . THR A 1 184 ? 2.228 10.680 -10.048 1.00 91.00 184 THR A CA 1
ATOM 1483 C C . THR A 1 184 ? 3.190 11.350 -11.040 1.00 91.00 184 THR A C 1
ATOM 1485 O O . THR A 1 184 ? 3.231 10.901 -12.188 1.00 91.00 184 THR A O 1
A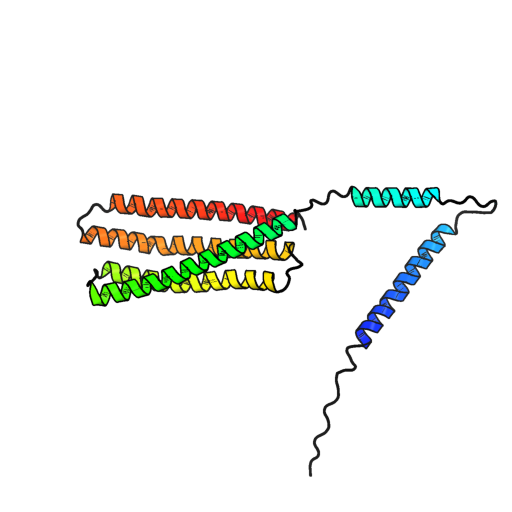TOM 1488 N N . PRO A 1 185 ? 3.986 12.380 -10.672 1.00 92.88 185 PRO A N 1
ATOM 1489 C CA . PRO A 1 185 ? 4.924 12.991 -11.614 1.00 92.88 185 PRO A CA 1
ATOM 1490 C C . PRO A 1 185 ? 5.964 11.990 -12.130 1.00 92.88 185 PRO A C 1
ATOM 1492 O O . PRO A 1 185 ? 6.285 12.010 -13.314 1.00 92.88 185 PRO A O 1
ATOM 1495 N N . LEU A 1 186 ? 6.431 11.068 -11.281 1.00 92.88 186 LEU A N 1
ATOM 1496 C CA . LEU A 1 186 ? 7.393 10.035 -11.666 1.00 92.88 186 LEU A CA 1
ATOM 1497 C C . LEU A 1 186 ? 6.797 9.041 -12.675 1.00 92.88 186 LEU A C 1
ATOM 1499 O O . LEU A 1 186 ? 7.447 8.697 -13.660 1.00 92.88 186 LEU A O 1
ATOM 1503 N N . VAL A 1 187 ? 5.559 8.592 -12.450 1.00 92.31 187 VAL A N 1
ATOM 1504 C CA . VAL A 1 187 ? 4.852 7.687 -13.371 1.00 92.31 187 VAL A CA 1
ATOM 1505 C C . VAL A 1 187 ? 4.593 8.375 -14.710 1.00 92.31 187 VAL A C 1
ATOM 1507 O O . VAL A 1 187 ? 4.845 7.785 -15.759 1.00 92.31 187 VAL A O 1
ATOM 1510 N N . ASN A 1 188 ? 4.146 9.632 -14.690 1.00 94.12 188 ASN A N 1
ATOM 1511 C CA . ASN A 1 188 ? 3.896 10.389 -15.914 1.00 94.12 188 ASN A CA 1
ATOM 1512 C C . ASN A 1 188 ? 5.190 10.651 -16.702 1.00 94.12 188 ASN A C 1
ATOM 1514 O O . ASN A 1 188 ? 5.204 10.477 -17.919 1.00 94.12 188 ASN A O 1
ATOM 1518 N N . TRP A 1 189 ? 6.287 10.985 -16.017 1.00 94.38 189 TRP A N 1
ATOM 1519 C CA . TRP A 1 189 ? 7.613 11.088 -16.631 1.00 94.38 189 TRP A CA 1
ATOM 1520 C C . TRP A 1 189 ? 8.037 9.775 -17.303 1.00 94.38 189 TRP A C 1
ATOM 1522 O O . TRP A 1 189 ? 8.446 9.766 -18.461 1.00 94.38 189 TRP A O 1
ATOM 1532 N N . PHE A 1 190 ? 7.886 8.647 -16.605 1.00 93.50 190 PHE A N 1
ATOM 1533 C CA . PHE A 1 190 ? 8.242 7.335 -17.141 1.00 93.50 190 PHE A CA 1
ATOM 1534 C C . PHE A 1 190 ? 7.433 6.961 -18.389 1.00 93.50 190 PHE A C 1
ATOM 1536 O O . PHE A 1 190 ? 7.998 6.458 -19.360 1.00 93.50 190 PHE A O 1
ATOM 1543 N N . VAL A 1 191 ? 6.122 7.223 -18.380 1.00 93.19 191 VAL A N 1
ATOM 1544 C CA . VAL A 1 191 ? 5.242 6.981 -19.533 1.00 93.19 191 VAL A CA 1
ATOM 1545 C C . VAL A 1 191 ? 5.674 7.808 -20.742 1.00 93.19 191 VAL A C 1
ATOM 1547 O O . VAL A 1 191 ? 5.726 7.273 -21.849 1.00 93.19 191 VAL A O 1
ATOM 1550 N N . PHE A 1 192 ? 6.005 9.083 -20.530 1.00 93.94 192 PHE A N 1
ATOM 1551 C CA . PHE A 1 192 ? 6.495 9.966 -21.585 1.00 93.94 192 PHE A CA 1
ATOM 1552 C C . PHE A 1 192 ? 7.787 9.435 -22.213 1.00 93.94 192 PHE A C 1
ATOM 1554 O O . PHE A 1 192 ? 7.845 9.227 -23.424 1.00 93.94 192 PHE A O 1
ATOM 1561 N N . GLU A 1 193 ? 8.788 9.137 -21.386 1.00 92.81 193 GLU A N 1
ATOM 1562 C CA . GLU A 1 193 ? 10.106 8.696 -21.846 1.00 92.81 193 GLU A CA 1
ATOM 1563 C C . GLU A 1 193 ? 10.040 7.334 -22.560 1.00 92.81 193 GLU A C 1
ATOM 1565 O O . GLU A 1 193 ? 10.655 7.129 -23.606 1.00 92.81 193 GLU A O 1
ATOM 1570 N N . MET A 1 194 ? 9.230 6.399 -22.052 1.00 89.94 194 MET A N 1
ATOM 1571 C CA . MET A 1 194 ? 9.014 5.103 -22.704 1.00 89.94 194 MET A CA 1
ATOM 1572 C C . MET A 1 194 ? 8.274 5.213 -24.039 1.00 89.94 194 MET A C 1
ATOM 1574 O O . MET A 1 194 ? 8.490 4.386 -24.928 1.00 89.94 194 MET A O 1
ATOM 1578 N N . ALA A 1 195 ? 7.373 6.185 -24.179 1.00 89.75 195 ALA A N 1
ATOM 1579 C CA . ALA A 1 195 ? 6.674 6.420 -25.434 1.00 89.75 195 ALA A CA 1
ATOM 1580 C C . ALA A 1 195 ? 7.592 7.088 -26.466 1.00 89.75 195 ALA A C 1
ATOM 1582 O O . ALA A 1 195 ? 7.590 6.659 -27.620 1.00 89.75 195 ALA A O 1
ATOM 1583 N N . ALA A 1 196 ? 8.424 8.041 -26.031 1.00 87.69 196 ALA A N 1
ATOM 1584 C CA . ALA A 1 196 ? 9.437 8.691 -26.861 1.00 87.69 196 ALA A CA 1
ATOM 1585 C C . ALA A 1 196 ? 10.461 7.686 -27.413 1.00 87.69 196 ALA A C 1
ATOM 1587 O O . ALA A 1 196 ? 10.791 7.726 -28.588 1.00 87.69 196 ALA A O 1
ATOM 1588 N N . GLN A 1 197 ? 10.900 6.716 -26.606 1.00 88.06 197 GLN A N 1
ATOM 1589 C CA . GLN A 1 197 ? 11.846 5.680 -27.053 1.00 88.06 197 GLN A CA 1
ATOM 1590 C C . GLN A 1 197 ? 11.258 4.659 -28.030 1.00 88.06 197 GLN A C 1
ATOM 1592 O O . GLN A 1 197 ? 12.002 3.904 -28.653 1.00 88.06 197 GLN A O 1
ATOM 1597 N N . ARG A 1 198 ? 9.930 4.560 -28.105 1.00 86.00 198 ARG A N 1
ATOM 1598 C CA . ARG A 1 198 ? 9.232 3.556 -28.918 1.00 86.00 198 ARG A CA 1
ATOM 1599 C C . ARG A 1 198 ? 8.496 4.169 -30.107 1.00 86.00 198 ARG A C 1
ATOM 1601 O O . ARG A 1 198 ? 7.796 3.423 -30.787 1.00 86.00 198 ARG A O 1
ATOM 1608 N N . ASP A 1 199 ? 8.588 5.487 -30.298 1.00 84.62 199 ASP A N 1
ATOM 1609 C CA . ASP A 1 199 ? 7.812 6.268 -31.272 1.00 84.62 199 ASP A CA 1
ATOM 1610 C C . ASP A 1 199 ? 6.302 5.951 -31.236 1.00 84.62 199 ASP A C 1
ATOM 1612 O O . ASP A 1 199 ? 5.602 5.955 -32.250 1.00 84.62 199 ASP A O 1
ATOM 1616 N N . LYS A 1 200 ? 5.775 5.630 -30.044 1.00 84.81 200 LYS A N 1
ATOM 1617 C CA . LYS A 1 200 ? 4.360 5.280 -29.845 1.00 84.81 200 LYS A CA 1
ATOM 1618 C C . LYS A 1 200 ? 3.574 6.475 -29.331 1.00 84.81 200 LYS A C 1
ATOM 1620 O O . LYS A 1 200 ? 4.088 7.316 -28.600 1.00 84.81 200 LYS A O 1
ATOM 1625 N N . SER A 1 201 ? 2.279 6.495 -29.645 1.00 88.88 201 SER A N 1
ATOM 1626 C CA . SER A 1 201 ? 1.366 7.505 -29.107 1.00 88.88 201 SER A CA 1
ATOM 1627 C C . SER A 1 201 ? 1.360 7.482 -27.574 1.00 88.88 201 SER A C 1
ATOM 1629 O O . SER A 1 201 ? 1.045 6.465 -26.952 1.00 88.88 201 SER A O 1
ATOM 1631 N N . VAL A 1 202 ? 1.687 8.626 -26.968 1.00 91.31 202 VAL A N 1
ATOM 1632 C CA . VAL A 1 202 ? 1.758 8.795 -25.507 1.00 91.31 202 VAL A CA 1
ATOM 1633 C C . VAL A 1 202 ? 0.363 8.886 -24.873 1.00 91.31 202 VAL A C 1
ATOM 1635 O O . VAL A 1 202 ? 0.170 8.513 -23.716 1.00 91.31 202 VAL A O 1
ATOM 1638 N N . TRP A 1 203 ? -0.630 9.345 -25.642 1.00 90.50 203 TRP A N 1
ATOM 1639 C CA . TRP A 1 203 ? -1.975 9.662 -25.153 1.00 90.50 203 TRP A CA 1
ATOM 1640 C C . TRP A 1 203 ? -2.688 8.470 -24.519 1.00 90.50 203 TRP A C 1
ATOM 1642 O O . TRP A 1 203 ? -3.249 8.604 -23.432 1.00 90.50 203 TRP A O 1
ATOM 1652 N N . LEU A 1 204 ? -2.634 7.297 -25.157 1.00 89.19 204 LEU A N 1
ATOM 1653 C CA . LEU A 1 204 ? -3.291 6.100 -24.628 1.00 89.19 204 LEU A CA 1
ATOM 1654 C C . LEU A 1 204 ? -2.645 5.648 -23.311 1.00 89.19 204 LEU A C 1
ATOM 1656 O O . LEU A 1 204 ? -3.346 5.339 -22.349 1.00 89.19 204 LEU A O 1
ATOM 1660 N N . SER A 1 205 ? -1.312 5.665 -23.244 1.00 89.50 205 SER A N 1
ATOM 1661 C CA . SER A 1 205 ? -0.561 5.295 -22.041 1.00 89.50 205 SER A CA 1
ATOM 1662 C C . SER A 1 205 ? -0.838 6.252 -20.880 1.00 89.50 205 SER A C 1
ATOM 1664 O O . SER A 1 205 ? -1.029 5.803 -19.751 1.00 89.50 205 SER A O 1
ATOM 1666 N N . PHE A 1 206 ? -0.926 7.560 -21.150 1.00 92.25 206 PHE A N 1
ATOM 1667 C CA . PHE A 1 206 ? -1.313 8.541 -20.138 1.00 92.25 206 PHE A CA 1
ATOM 1668 C C . PHE A 1 206 ? -2.743 8.348 -19.655 1.00 92.25 206 PHE A C 1
ATOM 1670 O O . PHE A 1 206 ? -2.973 8.419 -18.449 1.00 92.25 206 PHE A O 1
ATOM 1677 N N . LEU A 1 207 ? -3.688 8.097 -20.563 1.00 92.69 207 LEU A N 1
ATOM 1678 C CA . LEU A 1 207 ? -5.081 7.872 -20.193 1.00 92.69 207 LEU A CA 1
ATOM 1679 C C . LEU A 1 207 ? -5.182 6.661 -19.263 1.00 92.69 207 LEU A C 1
ATOM 1681 O O . LEU A 1 207 ? -5.711 6.786 -18.165 1.00 92.69 207 LEU A O 1
ATOM 1685 N N . ILE A 1 208 ? -4.577 5.529 -19.634 1.00 91.12 208 ILE A N 1
ATOM 1686 C CA . ILE A 1 208 ? -4.579 4.313 -18.808 1.00 91.12 208 ILE A CA 1
ATOM 1687 C C . ILE A 1 208 ? -3.925 4.570 -17.440 1.00 91.12 208 ILE A C 1
ATOM 1689 O O . ILE A 1 208 ? -4.521 4.251 -16.409 1.00 91.12 208 ILE A O 1
ATOM 1693 N N . ALA A 1 209 ? -2.730 5.171 -17.411 1.00 90.50 209 ALA A N 1
ATOM 1694 C CA . ALA A 1 209 ? -2.000 5.419 -16.168 1.00 90.50 209 ALA A CA 1
ATOM 1695 C C . ALA A 1 209 ? -2.764 6.362 -15.221 1.00 90.50 209 ALA A C 1
ATOM 1697 O O . ALA A 1 209 ? -2.936 6.057 -14.040 1.00 90.50 209 ALA A O 1
ATOM 1698 N N . ASN A 1 210 ? -3.278 7.482 -15.734 1.00 93.00 210 ASN A N 1
ATOM 1699 C CA . ASN A 1 210 ? -3.984 8.468 -14.916 1.00 93.00 210 ASN A CA 1
ATOM 1700 C C . ASN A 1 210 ? -5.384 7.983 -14.510 1.00 93.00 210 ASN A C 1
ATOM 1702 O O . ASN A 1 210 ? -5.795 8.227 -13.376 1.00 93.00 210 ASN A O 1
ATOM 1706 N N . SER A 1 211 ? -6.096 7.234 -15.360 1.00 92.81 211 SER A N 1
ATOM 1707 C CA . SER A 1 211 ? -7.357 6.587 -14.974 1.00 92.81 211 SER A CA 1
ATOM 1708 C C . SER A 1 211 ? -7.154 5.575 -13.844 1.00 92.81 211 SER A C 1
ATOM 1710 O O . SER A 1 211 ? -7.933 5.568 -12.890 1.00 92.81 211 SER A O 1
ATOM 1712 N N . ALA A 1 212 ? -6.089 4.766 -13.897 1.00 91.31 212 ALA A N 1
ATOM 1713 C CA . ALA A 1 212 ? -5.754 3.836 -12.820 1.00 91.31 212 ALA A CA 1
ATOM 1714 C C . ALA A 1 212 ? -5.433 4.572 -11.505 1.00 91.31 212 ALA A C 1
ATOM 1716 O O . ALA A 1 212 ? -5.937 4.188 -10.447 1.00 91.31 212 ALA A O 1
ATOM 1717 N N . LEU A 1 213 ? -4.661 5.665 -11.569 1.00 89.75 213 LEU A N 1
ATOM 1718 C CA . LEU A 1 213 ? -4.360 6.509 -10.406 1.00 89.75 213 LEU A CA 1
ATOM 1719 C C . LEU A 1 213 ? -5.620 7.155 -9.814 1.00 89.75 213 LEU A C 1
ATOM 1721 O O . LEU A 1 213 ? -5.800 7.130 -8.595 1.00 89.75 213 LEU A O 1
ATOM 1725 N N . LEU A 1 214 ? -6.516 7.689 -10.650 1.00 91.75 214 LEU A N 1
ATOM 1726 C CA . LEU A 1 214 ? -7.782 8.275 -10.198 1.00 91.75 214 LEU A CA 1
ATOM 1727 C C . LEU A 1 214 ? -8.673 7.235 -9.518 1.00 91.75 214 LEU A C 1
ATOM 1729 O O . LEU A 1 214 ? -9.230 7.508 -8.453 1.00 91.75 214 LEU A O 1
ATOM 1733 N N . LEU A 1 215 ? -8.771 6.032 -10.088 1.00 93.00 215 LEU A N 1
ATOM 1734 C CA . LEU A 1 215 ? -9.550 4.943 -9.505 1.00 93.00 215 LEU A CA 1
ATOM 1735 C C . LEU A 1 215 ? -8.974 4.516 -8.148 1.00 93.00 215 LEU A C 1
ATOM 1737 O O . LEU A 1 215 ? -9.709 4.436 -7.161 1.00 93.00 215 LEU A O 1
ATOM 1741 N N . ALA A 1 216 ? -7.657 4.316 -8.061 1.00 89.69 216 ALA A N 1
ATOM 1742 C CA . ALA A 1 216 ? -6.982 3.964 -6.812 1.00 89.69 216 ALA A CA 1
ATOM 1743 C C . ALA A 1 216 ? -7.140 5.058 -5.741 1.00 89.69 216 ALA A C 1
ATOM 1745 O O . ALA A 1 216 ? -7.419 4.764 -4.570 1.00 89.69 216 ALA A O 1
ATOM 1746 N N . TYR A 1 217 ? -7.028 6.329 -6.137 1.00 91.19 217 TYR A N 1
ATOM 1747 C CA . TYR A 1 217 ? -7.262 7.465 -5.252 1.00 91.19 217 TYR A CA 1
ATOM 1748 C C . TYR A 1 217 ? -8.714 7.504 -4.761 1.00 91.19 217 TYR A C 1
ATOM 1750 O O . TYR A 1 217 ? -8.948 7.689 -3.565 1.00 91.19 217 TYR A O 1
ATOM 1758 N N . GLY A 1 218 ? -9.684 7.270 -5.650 1.00 92.31 218 GLY A N 1
ATOM 1759 C CA . GLY A 1 218 ? -11.111 7.206 -5.333 1.00 92.31 218 GLY A CA 1
ATOM 1760 C C . GLY A 1 218 ? -11.435 6.123 -4.303 1.00 92.31 218 GLY A C 1
ATOM 1761 O O . GLY A 1 218 ? -12.046 6.415 -3.272 1.00 92.31 218 GLY A O 1
ATOM 1762 N N . VAL A 1 219 ? -10.935 4.900 -4.509 1.00 92.81 219 VAL A N 1
ATOM 1763 C CA . VAL A 1 219 ? -11.073 3.793 -3.543 1.00 92.81 219 VAL A CA 1
ATOM 1764 C C . VAL A 1 219 ? -10.450 4.175 -2.199 1.00 92.81 219 VAL A C 1
ATOM 1766 O O . VAL A 1 219 ? -11.081 4.045 -1.148 1.00 92.81 219 VAL A O 1
ATOM 1769 N N . THR A 1 220 ? -9.235 4.722 -2.216 1.00 92.25 220 THR A N 1
ATOM 1770 C CA . THR A 1 220 ? -8.530 5.143 -0.997 1.00 92.25 220 THR A CA 1
ATOM 1771 C C . THR A 1 220 ? -9.287 6.251 -0.258 1.00 92.25 220 THR A C 1
ATOM 1773 O O . THR A 1 220 ? -9.359 6.266 0.974 1.00 92.25 220 THR A O 1
ATOM 1776 N N . HIS A 1 221 ? -9.893 7.186 -0.991 1.00 93.06 221 HIS A N 1
ATOM 1777 C CA . HIS A 1 221 ? -10.711 8.251 -0.428 1.00 93.06 221 HIS A CA 1
ATOM 1778 C C . HIS A 1 221 ? -12.009 7.719 0.186 1.00 93.06 221 HIS A C 1
ATOM 1780 O O . HIS A 1 221 ? -12.353 8.114 1.302 1.00 93.06 221 HIS A O 1
ATOM 1786 N N . PHE A 1 222 ? -12.687 6.787 -0.482 1.00 94.12 222 PHE A N 1
ATOM 1787 C CA . PHE A 1 222 ? -13.861 6.114 0.066 1.00 94.12 222 PHE A CA 1
ATOM 1788 C C . PHE A 1 222 ? -13.538 5.421 1.399 1.00 94.12 222 PHE A C 1
ATOM 1790 O O . PHE A 1 222 ? -14.216 5.651 2.404 1.00 94.12 222 PHE A O 1
ATOM 1797 N N . TYR A 1 223 ? -12.440 4.657 1.452 1.00 91.81 223 TYR A N 1
ATOM 1798 C CA . TYR A 1 223 ? -11.978 4.034 2.694 1.00 91.81 223 TYR A CA 1
ATOM 1799 C C . TYR A 1 223 ? -11.621 5.063 3.770 1.00 91.81 223 TYR A C 1
ATOM 1801 O O . TYR A 1 223 ? -11.932 4.844 4.939 1.00 91.81 223 TYR A O 1
ATOM 1809 N N . HIS A 1 224 ? -11.027 6.203 3.403 1.00 92.62 224 HIS A N 1
ATOM 1810 C CA . HIS A 1 224 ? -10.756 7.288 4.349 1.00 92.62 224 HIS A CA 1
ATOM 1811 C C . HIS A 1 224 ? -12.039 7.780 5.029 1.00 92.62 224 HIS A C 1
ATOM 1813 O O . HIS A 1 224 ? -12.091 7.848 6.257 1.00 92.62 224 HIS A O 1
ATOM 1819 N N . LYS A 1 225 ? -13.084 8.069 4.240 1.00 93.38 225 LYS A N 1
ATOM 1820 C CA . LYS A 1 225 ? -14.378 8.544 4.749 1.00 93.38 225 LYS A CA 1
ATOM 1821 C C . LYS A 1 225 ? -15.039 7.496 5.642 1.00 93.38 225 LYS A C 1
ATOM 1823 O O . LYS A 1 225 ? -15.484 7.824 6.739 1.00 93.38 225 LYS A O 1
ATOM 1828 N N . LYS A 1 226 ? -15.021 6.227 5.220 1.00 92.56 226 LYS A N 1
ATOM 1829 C CA . LYS A 1 226 ? -15.524 5.103 6.023 1.00 92.56 226 LYS A CA 1
ATOM 1830 C C . LYS A 1 226 ? -14.831 5.019 7.386 1.00 92.56 226 LYS A C 1
ATOM 1832 O O . LYS A 1 226 ? -15.499 4.883 8.403 1.00 92.56 226 LYS A O 1
ATOM 1837 N N . ARG A 1 227 ? -13.501 5.139 7.428 1.00 90.69 227 ARG A N 1
ATOM 1838 C CA . ARG A 1 227 ? -12.733 5.068 8.684 1.00 90.69 227 ARG A CA 1
ATOM 1839 C C . ARG A 1 227 ? -12.974 6.245 9.613 1.00 90.69 227 ARG A C 1
ATOM 1841 O O . ARG A 1 227 ? -13.005 6.054 10.821 1.00 90.69 227 ARG A O 1
ATOM 1848 N N . GLN A 1 228 ? -13.164 7.440 9.066 1.00 92.31 228 GLN A N 1
ATOM 1849 C CA . GLN A 1 228 ? -13.538 8.597 9.875 1.00 92.31 228 GLN A CA 1
ATOM 1850 C C . GLN A 1 228 ? -14.934 8.440 10.485 1.00 92.31 228 GLN A C 1
ATOM 1852 O O . GLN A 1 228 ? -15.126 8.827 11.631 1.00 92.31 228 GLN A O 1
ATOM 1857 N N . ALA A 1 229 ? -15.885 7.859 9.749 1.00 90.81 229 ALA A N 1
ATOM 1858 C CA . ALA A 1 229 ? -17.213 7.564 10.281 1.00 90.81 229 ALA A CA 1
ATOM 1859 C C . ALA A 1 229 ? -17.157 6.524 11.415 1.00 90.81 229 ALA A C 1
ATOM 1861 O O . ALA A 1 229 ? -17.713 6.775 12.477 1.00 90.81 229 ALA A O 1
ATOM 1862 N N . GLU A 1 230 ? -16.419 5.420 11.230 1.00 87.31 230 GLU A N 1
ATOM 1863 C CA . GLU A 1 230 ? -16.208 4.408 12.283 1.00 87.31 230 GLU A CA 1
ATOM 1864 C C . GLU A 1 230 ? -15.540 5.009 13.531 1.00 87.31 230 GLU A C 1
ATOM 1866 O O . GLU A 1 230 ? -15.933 4.698 14.649 1.00 87.31 230 GLU A O 1
ATOM 1871 N N . LEU A 1 231 ? -14.547 5.891 13.358 1.00 89.06 231 LEU A N 1
ATOM 1872 C CA . LEU A 1 231 ? -13.890 6.556 14.487 1.00 89.06 231 LEU A CA 1
ATOM 1873 C C . LEU A 1 231 ? -14.860 7.465 15.248 1.00 89.06 231 LEU A C 1
ATOM 1875 O O . LEU A 1 231 ? -14.895 7.409 16.468 1.00 89.06 231 LEU A O 1
ATOM 1879 N N . LYS A 1 232 ? -15.674 8.259 14.540 1.00 89.06 232 LYS A N 1
ATOM 1880 C CA . LYS A 1 232 ? -16.685 9.117 15.175 1.00 89.06 232 LYS A CA 1
ATOM 1881 C C . LYS A 1 232 ? -17.697 8.308 15.983 1.00 89.06 232 LYS A C 1
ATOM 1883 O O . LYS A 1 232 ? -17.989 8.709 17.097 1.00 89.06 232 LYS A O 1
ATOM 1888 N N . GLN A 1 233 ? -18.169 7.179 15.447 1.00 87.00 233 GLN A N 1
ATOM 1889 C CA . GLN A 1 233 ? -19.083 6.276 16.156 1.00 87.00 233 GLN A CA 1
ATOM 1890 C C . GLN A 1 233 ? -18.451 5.726 17.440 1.00 87.00 233 GLN A C 1
ATOM 1892 O O . GLN A 1 233 ? -19.041 5.817 18.507 1.00 87.00 233 GLN A O 1
ATOM 1897 N N . LEU A 1 234 ? -17.217 5.218 17.360 1.00 84.12 234 LEU A N 1
ATOM 1898 C CA . LEU A 1 234 ? -16.521 4.669 18.529 1.00 84.12 234 LEU A CA 1
ATOM 1899 C C . LEU A 1 234 ? -16.203 5.725 19.598 1.00 84.12 234 LEU A C 1
ATOM 1901 O O . LEU A 1 234 ? -16.094 5.374 20.765 1.00 84.12 234 LEU A O 1
ATOM 1905 N N . THR A 1 235 ? -16.033 6.991 19.209 1.00 84.50 235 THR A N 1
ATOM 1906 C CA . THR A 1 235 ? -15.822 8.104 20.146 1.00 84.50 235 THR A CA 1
ATOM 1907 C C . THR A 1 235 ? -17.129 8.672 20.703 1.00 84.50 235 THR A C 1
ATOM 1909 O O . THR A 1 235 ? -17.089 9.270 21.763 1.00 84.50 235 THR A O 1
ATOM 1912 N N . SER A 1 236 ? -18.268 8.528 20.016 1.00 79.25 236 SER A N 1
ATOM 1913 C CA . SER A 1 236 ? -19.569 8.998 20.519 1.00 79.25 236 SER A CA 1
ATOM 1914 C C . SER A 1 236 ? -20.292 7.986 21.408 1.00 79.25 236 SER A C 1
ATOM 1916 O O . SER A 1 236 ? -21.161 8.381 22.172 1.00 79.25 236 SER A O 1
ATOM 1918 N N . SER A 1 237 ? -19.980 6.692 21.273 1.00 64.12 237 SER A N 1
ATOM 1919 C CA . SER A 1 237 ? -20.565 5.611 22.085 1.00 64.12 237 SER A CA 1
ATOM 1920 C C . SER A 1 237 ? -19.790 5.341 23.391 1.00 64.12 237 SER A C 1
ATOM 1922 O O . SER A 1 237 ? -20.084 4.363 24.075 1.00 64.12 237 SER A O 1
ATOM 1924 N N . HIS A 1 238 ? -18.785 6.161 23.714 1.00 49.41 238 HIS A N 1
ATOM 1925 C CA . HIS A 1 238 ? -17.982 6.133 24.942 1.00 49.41 238 HIS A CA 1
ATOM 1926 C C . HIS A 1 238 ? -17.962 7.543 25.538 1.00 49.41 238 HIS A C 1
ATOM 1928 O O . HIS A 1 238 ? -17.876 7.656 26.780 1.00 49.41 238 HIS A O 1
#

Sequence (238 aa):
MNELPPLNDDSKASDNSSELKLELLQPEREKIDTDFLNINKTQSQPNEPVINEPVIDEQWLSLTQDWQSQPYEKTDIKALLKQTKRRILQAKALLLFDTVSTLAIFVAILYGYFFTGWGKTLLIFLGISGLMSIGYVYLAAKIRFASWKVFNENPNNIIQIALEGCQSSIKFIKLVKFTFIFSTPLVNWFVFEMAAQRDKSVWLSFLIANSALLLAYGVTHFYHKKRQAELKQLTSSH

Solvent-accessible surface area (backbone atoms only — not comparable to full-atom values): 13682 Å² total; per-residue (Å²): 145,82,86,79,83,83,85,81,79,78,82,72,69,71,60,59,61,56,54,55,52,52,61,63,50,47,64,56,53,53,49,54,54,50,53,62,57,52,68,65,66,79,70,78,85,88,82,80,91,73,81,69,57,66,63,54,52,51,50,50,49,51,51,51,49,49,67,68,61,53,84,70,81,74,69,53,62,68,59,52,50,54,51,50,53,51,52,50,51,52,50,50,53,49,52,50,50,53,52,51,50,40,51,48,45,54,52,48,49,53,46,29,63,76,76,65,66,56,56,68,68,58,53,51,50,50,50,55,50,37,57,51,38,51,56,48,50,53,54,52,49,54,49,49,49,59,38,52,49,48,46,70,75,44,69,85,46,57,65,61,42,50,50,44,43,36,53,34,50,48,55,49,48,51,50,52,54,50,50,48,65,65,44,46,64,56,53,53,50,50,50,49,54,58,19,66,76,62,80,44,79,46,64,65,57,50,49,55,53,51,51,52,51,52,52,55,50,47,55,52,48,53,52,46,55,52,42,53,51,54,42,51,51,63,62,71,77,105